Protein AF-A0A520HGR9-F1 (afdb_monomer_lite)

Foldseek 3Di:
DDDDDDDDDDDDDDDPDPDDQWDEFPAEDAADAQGEAEIAHEYHADDPHYAYAYLEEYEYQEEYEHADDHPHANYEYEHAHAEEYEYYYDYEAEHAEYEFNYQNEYEFPAAHEYAAEYEFNFAEYEQADPRHEHEYEQHYAYDDQFQGGFYQHKYWYAAAAKHWHSEDHRGGRWIKMWHWPDQRRTKMKYKDQAAPPDFDWDPDDPDPDDDPDDQGRIDMDIGRPDDTDGDMGGDDDPVSDPPDPDPVPDDDIDGPPD

Sequence (258 aa):
MKQILLTILALGTFAVVNAQDGLHNRGELYVEPGAALYVGGQFTNTTAGVDFRNHGTFTLTGNFTNDQVMSWYAGKIIFDGNNGQSINGTATFNTKDFDASNPIGVTLNTPLRVDGVCSFSEGLLNAATITTPIIFTSNASHTGASNASHVNGYVVKEGNGNFIFPIGDITHYEPASVNFTTNLSGTRAKYFPTDAGSAPYAITGYSPVELLFYNKLEQWDISPLSAATGTVTMYWNSTNNVGIGATSDLRVAHKIGG

Radius of gyration: 24.83 Å; chains: 1; bounding box: 107×28×57 Å

Structure (mmCIF, N/CA/C/O backbone):
data_AF-A0A520HGR9-F1
#
_entry.id   AF-A0A520HGR9-F1
#
loop_
_atom_site.group_PDB
_atom_site.id
_atom_site.type_symbol
_atom_site.label_atom_id
_atom_site.label_alt_id
_atom_site.label_comp_id
_atom_site.label_asym_id
_atom_site.label_entity_id
_atom_site.label_seq_id
_atom_site.pdbx_PDB_ins_code
_atom_site.Cartn_x
_atom_site.Cartn_y
_atom_site.Cartn_z
_atom_site.occupancy
_atom_site.B_iso_or_equiv
_atom_site.auth_seq_id
_atom_site.auth_comp_id
_atom_site.auth_asym_id
_atom_site.auth_atom_id
_atom_site.pdbx_PDB_model_num
ATOM 1 N N . MET A 1 1 ? 83.220 -13.137 -19.676 1.00 41.66 1 MET A N 1
ATOM 2 C CA . MET A 1 1 ? 82.111 -12.393 -20.312 1.00 41.66 1 MET A CA 1
ATOM 3 C C . MET A 1 1 ? 80.867 -12.610 -19.463 1.00 41.66 1 MET A C 1
ATOM 5 O O . MET A 1 1 ? 80.523 -13.757 -19.222 1.00 41.66 1 MET A O 1
ATOM 9 N N . LYS A 1 2 ? 80.296 -11.538 -18.899 1.00 37.12 2 LYS A N 1
ATOM 10 C CA . LYS A 1 2 ? 79.133 -11.583 -17.997 1.00 37.12 2 LYS A CA 1
ATOM 11 C C . LYS A 1 2 ? 77.855 -11.611 -18.844 1.00 37.12 2 LYS A C 1
ATOM 13 O O . LYS A 1 2 ? 77.688 -10.725 -19.675 1.00 37.12 2 LYS A O 1
ATOM 18 N N . GLN A 1 3 ? 76.988 -12.604 -18.652 1.00 39.75 3 GLN A N 1
ATOM 19 C CA . GLN A 1 3 ? 75.646 -12.618 -19.241 1.00 39.75 3 GLN A CA 1
ATOM 20 C C . GLN A 1 3 ? 74.662 -11.992 -18.246 1.00 39.75 3 GLN A C 1
ATOM 22 O O . GLN A 1 3 ? 74.631 -12.372 -17.078 1.00 39.75 3 GLN A O 1
ATOM 27 N N . ILE A 1 4 ? 73.917 -10.988 -18.706 1.00 44.62 4 ILE A N 1
ATOM 28 C CA . ILE A 1 4 ? 72.894 -10.275 -17.938 1.00 44.62 4 ILE A CA 1
ATOM 29 C C . ILE A 1 4 ? 71.555 -10.953 -18.224 1.00 44.62 4 ILE A C 1
ATOM 31 O O . ILE A 1 4 ? 71.137 -11.035 -19.377 1.00 44.62 4 ILE A O 1
ATOM 35 N N . LEU A 1 5 ? 70.902 -11.445 -17.173 1.00 39.78 5 LEU A N 1
ATOM 36 C CA . LEU A 1 5 ? 69.554 -11.998 -17.233 1.00 39.78 5 LEU A CA 1
ATOM 37 C C . LEU A 1 5 ? 68.553 -10.836 -17.145 1.00 39.78 5 LEU A C 1
ATOM 39 O O . LEU A 1 5 ? 68.529 -10.117 -16.146 1.00 39.78 5 LEU A O 1
ATOM 43 N N . LEU A 1 6 ? 67.764 -10.626 -18.199 1.00 42.81 6 LEU A N 1
ATOM 44 C CA . LEU A 1 6 ? 66.720 -9.604 -18.236 1.00 42.81 6 LEU A CA 1
ATOM 45 C C . LEU A 1 6 ? 65.394 -10.230 -17.788 1.00 42.81 6 LEU A C 1
ATOM 47 O O . LEU A 1 6 ? 64.741 -10.933 -18.556 1.00 42.81 6 LEU A O 1
ATOM 51 N N . THR A 1 7 ? 65.000 -9.987 -16.542 1.00 48.16 7 THR A N 1
ATOM 52 C CA . THR A 1 7 ? 63.694 -10.411 -16.026 1.00 48.16 7 THR A CA 1
ATOM 53 C C . THR A 1 7 ? 62.669 -9.320 -16.326 1.00 48.16 7 THR A C 1
ATOM 55 O O . THR A 1 7 ? 62.698 -8.253 -15.717 1.00 48.16 7 THR A O 1
ATOM 58 N N . ILE A 1 8 ? 61.772 -9.566 -17.282 1.00 53.53 8 ILE A N 1
ATOM 59 C CA . ILE A 1 8 ? 60.648 -8.669 -17.580 1.00 53.53 8 ILE A CA 1
ATOM 60 C C . ILE A 1 8 ? 59.522 -8.978 -16.590 1.00 53.53 8 ILE A C 1
ATOM 62 O O . ILE A 1 8 ? 58.946 -10.064 -16.612 1.00 53.53 8 ILE A O 1
ATOM 66 N N . LEU A 1 9 ? 59.219 -8.021 -15.713 1.00 47.72 9 LEU A N 1
ATOM 67 C CA . LEU A 1 9 ? 58.081 -8.078 -14.800 1.00 47.72 9 LEU A CA 1
ATOM 68 C C . LEU A 1 9 ? 56.843 -7.529 -15.525 1.00 47.72 9 LEU A C 1
ATOM 70 O O . LEU A 1 9 ? 56.749 -6.328 -15.773 1.00 47.72 9 LEU A O 1
ATOM 74 N N . ALA A 1 10 ? 55.903 -8.400 -15.891 1.00 51.62 10 ALA A N 1
ATOM 75 C CA . ALA A 1 10 ? 54.615 -7.984 -16.439 1.00 51.62 10 ALA A CA 1
ATOM 76 C C . ALA A 1 10 ? 53.698 -7.515 -15.297 1.00 51.62 10 ALA A C 1
ATOM 78 O O . ALA A 1 10 ? 53.207 -8.321 -14.508 1.00 51.62 10 ALA A O 1
ATOM 79 N N . LEU A 1 11 ? 53.486 -6.201 -15.196 1.00 54.62 11 LEU A N 1
ATOM 80 C CA . LEU A 1 11 ? 52.513 -5.595 -14.288 1.00 54.62 11 LEU A CA 1
ATOM 81 C C . LEU A 1 11 ? 51.109 -5.750 -14.903 1.00 54.62 11 LEU A C 1
ATOM 83 O O . LEU A 1 11 ? 50.758 -5.039 -15.842 1.00 54.62 11 LEU A O 1
ATOM 87 N N . GLY A 1 12 ? 50.318 -6.706 -14.414 1.00 56.66 12 GLY A N 1
ATOM 88 C CA . GLY A 1 12 ? 48.916 -6.858 -14.806 1.00 56.66 12 GLY A CA 1
ATOM 89 C C . GLY A 1 12 ? 48.037 -5.846 -14.074 1.00 56.66 12 GLY A C 1
ATOM 90 O O . GLY A 1 12 ? 47.882 -5.929 -12.857 1.00 56.66 12 GLY A O 1
ATOM 91 N N . THR A 1 13 ? 47.453 -4.889 -14.792 1.00 60.84 13 THR A N 1
ATOM 92 C CA . THR A 1 13 ? 46.398 -4.024 -14.256 1.00 60.84 13 THR A CA 1
ATOM 93 C C . THR A 1 13 ? 45.068 -4.775 -14.287 1.00 60.84 13 THR A C 1
ATOM 95 O O . THR A 1 13 ? 44.500 -5.030 -15.346 1.00 60.84 13 THR A O 1
ATOM 98 N N . PHE A 1 14 ? 44.545 -5.137 -13.116 1.00 56.28 14 PHE A N 1
ATOM 99 C CA . PHE A 1 14 ? 43.168 -5.609 -12.987 1.00 56.28 14 PHE A CA 1
ATOM 100 C C . PHE A 1 14 ? 42.239 -4.392 -12.982 1.00 56.28 14 PHE A C 1
ATOM 102 O O . PHE A 1 14 ? 42.100 -3.711 -11.968 1.00 56.28 14 PHE A O 1
ATOM 109 N N . ALA A 1 15 ? 41.618 -4.087 -14.122 1.00 57.44 15 ALA A N 1
ATOM 110 C CA . ALA A 1 15 ? 40.479 -3.180 -14.148 1.00 57.44 15 ALA A CA 1
ATOM 111 C C . ALA A 1 15 ? 39.239 -3.963 -13.698 1.00 57.44 15 ALA A C 1
ATOM 113 O O . ALA A 1 15 ? 38.731 -4.810 -14.431 1.00 57.44 15 ALA A O 1
ATOM 114 N N . VAL A 1 16 ? 38.760 -3.697 -12.483 1.00 53.53 16 VAL A N 1
ATOM 115 C CA . VAL A 1 16 ? 37.426 -4.134 -12.064 1.00 53.53 16 VAL A CA 1
ATOM 116 C C . VAL A 1 16 ? 36.427 -3.257 -12.815 1.00 53.53 16 VAL A C 1
ATOM 118 O O . VAL A 1 16 ? 36.208 -2.101 -12.460 1.00 53.53 16 VAL A O 1
ATOM 121 N N . VAL A 1 17 ? 35.867 -3.777 -13.905 1.00 50.75 17 VAL A N 1
ATOM 122 C CA . VAL A 1 17 ? 34.707 -3.156 -14.547 1.00 50.75 17 VAL A CA 1
ATOM 123 C C . VAL A 1 17 ? 33.515 -3.485 -13.659 1.00 50.75 17 VAL A C 1
ATOM 125 O O . VAL A 1 17 ? 33.124 -4.646 -13.563 1.00 50.75 17 VAL A O 1
ATOM 128 N N . ASN A 1 18 ? 32.957 -2.483 -12.979 1.00 53.44 18 ASN A N 1
ATOM 129 C CA . ASN A 1 18 ? 31.665 -2.656 -12.324 1.00 53.44 18 ASN A CA 1
ATOM 130 C C . ASN A 1 18 ? 30.642 -2.981 -13.422 1.00 53.44 18 ASN A C 1
ATOM 132 O O . ASN A 1 18 ? 30.387 -2.156 -14.301 1.00 53.44 18 ASN A O 1
ATOM 136 N N . ALA A 1 19 ? 30.113 -4.205 -13.406 1.00 52.62 19 ALA A N 1
ATOM 137 C CA . ALA A 1 19 ? 28.934 -4.562 -14.183 1.00 52.62 19 ALA A CA 1
ATOM 138 C C . ALA A 1 19 ? 27.782 -3.606 -13.818 1.00 52.62 19 ALA A C 1
ATOM 140 O O . ALA A 1 19 ? 27.774 -3.041 -12.726 1.00 52.62 19 ALA A O 1
ATOM 141 N N . GLN A 1 20 ? 26.849 -3.385 -14.749 1.00 60.69 20 GLN A N 1
ATOM 142 C CA . GLN A 1 20 ? 25.772 -2.400 -14.610 1.00 60.69 20 GLN A CA 1
ATOM 143 C C . GLN A 1 20 ? 25.076 -2.484 -13.233 1.00 60.69 20 GLN A C 1
ATOM 145 O O . GLN A 1 20 ? 24.586 -3.540 -12.845 1.00 60.69 20 GLN A O 1
ATOM 150 N N . ASP A 1 21 ? 25.004 -1.360 -12.516 1.00 74.31 21 ASP A N 1
ATOM 151 C CA . ASP A 1 21 ? 24.335 -1.232 -11.203 1.00 74.31 21 ASP A CA 1
ATOM 152 C C . ASP A 1 21 ? 22.797 -1.398 -11.304 1.00 74.31 21 ASP A C 1
ATOM 154 O O . ASP A 1 21 ? 22.064 -1.502 -10.320 1.00 74.31 21 ASP A O 1
ATOM 158 N N . GLY A 1 22 ? 22.279 -1.437 -12.532 1.00 89.50 22 GLY A N 1
ATOM 159 C CA . GLY A 1 22 ? 20.859 -1.534 -12.809 1.00 89.50 22 GLY A CA 1
ATOM 160 C C . GLY A 1 22 ? 20.507 -1.232 -14.261 1.00 89.50 22 GLY A C 1
ATOM 161 O O . GLY A 1 22 ? 21.379 -0.981 -15.096 1.00 89.50 22 GLY A O 1
ATOM 162 N N . LEU A 1 23 ? 19.209 -1.220 -14.555 1.00 95.12 23 LEU A N 1
ATOM 163 C CA . LEU A 1 23 ? 18.655 -0.793 -15.833 1.00 95.12 23 LEU A CA 1
ATOM 164 C C . LEU A 1 23 ? 18.275 0.692 -15.762 1.00 95.12 23 LEU A C 1
ATOM 166 O O . LEU A 1 23 ? 17.423 1.099 -14.976 1.00 95.12 23 LEU A O 1
ATOM 170 N N . HIS A 1 24 ? 18.902 1.505 -16.608 1.00 94.69 24 HIS A N 1
ATOM 171 C CA . HIS A 1 24 ? 18.576 2.922 -16.755 1.00 94.69 24 HIS A CA 1
ATOM 172 C C . HIS A 1 24 ? 17.785 3.127 -18.041 1.00 94.69 24 HIS A C 1
ATOM 174 O O . HIS A 1 24 ? 18.355 3.071 -19.133 1.00 94.69 24 HIS A O 1
ATOM 180 N N . ASN A 1 25 ? 16.484 3.383 -17.920 1.00 94.38 25 ASN A N 1
ATOM 181 C CA . ASN A 1 25 ? 15.673 3.726 -19.074 1.00 94.38 25 ASN A CA 1
ATOM 182 C C . ASN A 1 25 ? 15.943 5.180 -19.494 1.00 94.38 25 ASN A C 1
ATOM 184 O O . ASN A 1 25 ? 15.839 6.111 -18.695 1.00 94.38 25 ASN A O 1
ATOM 188 N N . ARG A 1 26 ? 16.314 5.366 -20.764 1.00 92.38 26 ARG A N 1
ATOM 189 C CA . ARG A 1 26 ? 16.566 6.676 -21.392 1.00 92.38 26 ARG A CA 1
ATOM 190 C C . ARG A 1 26 ? 15.680 6.925 -22.618 1.00 92.38 26 ARG A C 1
ATOM 192 O O . ARG A 1 26 ? 15.933 7.864 -23.366 1.00 92.38 26 ARG A O 1
ATOM 199 N N . GLY A 1 27 ? 14.675 6.080 -22.831 1.00 92.50 27 GLY A N 1
ATOM 200 C CA . GLY A 1 27 ? 13.719 6.187 -23.928 1.00 92.50 27 GLY A CA 1
ATOM 201 C C . GLY A 1 27 ? 12.366 5.614 -23.520 1.00 92.50 27 GLY A C 1
ATOM 202 O O . GLY A 1 27 ? 11.911 5.823 -22.395 1.00 92.50 27 GLY A O 1
ATOM 203 N N . GLU A 1 28 ? 11.732 4.877 -24.426 1.00 93.62 28 GLU A N 1
ATOM 204 C CA . GLU A 1 28 ? 10.534 4.100 -24.115 1.00 93.62 28 GLU A CA 1
ATOM 205 C C . GLU A 1 28 ? 10.923 2.650 -23.814 1.00 93.62 28 GLU A C 1
ATOM 207 O O . GLU A 1 28 ? 11.521 1.969 -24.650 1.00 93.62 28 GLU A O 1
ATOM 212 N N . LEU A 1 29 ? 10.564 2.171 -22.624 1.00 96.19 29 LEU A N 1
ATOM 213 C CA . LEU A 1 29 ? 10.655 0.764 -22.259 1.00 96.19 29 LEU A CA 1
ATOM 214 C C . LEU A 1 29 ? 9.243 0.200 -22.139 1.00 96.19 29 LEU A C 1
ATOM 216 O O . LEU A 1 29 ? 8.473 0.631 -21.281 1.00 96.19 29 LEU A O 1
ATOM 220 N N . TYR A 1 30 ? 8.924 -0.784 -22.977 1.00 97.69 30 TYR A N 1
ATOM 221 C CA . TYR A 1 30 ? 7.635 -1.463 -22.964 1.00 97.69 30 TYR A CA 1
ATOM 222 C C . TYR A 1 30 ? 7.802 -2.958 -22.688 1.00 97.69 30 TYR A C 1
ATOM 224 O O . TYR A 1 30 ? 8.509 -3.658 -23.411 1.00 97.69 30 TYR A O 1
ATOM 232 N N . VAL A 1 31 ? 7.147 -3.440 -21.632 1.00 97.88 31 VAL A N 1
ATOM 233 C CA . VAL A 1 31 ? 7.036 -4.865 -21.305 1.00 97.88 31 VAL A CA 1
ATOM 234 C C . VAL A 1 31 ? 5.673 -5.359 -21.785 1.00 97.88 31 VAL A C 1
ATOM 236 O O . VAL A 1 31 ? 4.644 -5.010 -21.203 1.00 97.88 31 VAL A O 1
ATOM 239 N N . GLU A 1 32 ? 5.676 -6.149 -22.859 1.00 97.56 32 GLU A N 1
ATOM 240 C CA . GLU A 1 32 ? 4.469 -6.678 -23.509 1.00 97.56 32 GLU A CA 1
ATOM 241 C C . GLU A 1 32 ? 3.652 -7.615 -22.596 1.00 97.56 32 GLU A C 1
ATOM 243 O O . GLU A 1 32 ? 4.218 -8.278 -21.718 1.00 97.56 32 GLU A O 1
ATOM 248 N N . PRO A 1 33 ? 2.331 -7.752 -22.822 1.00 97.69 33 PRO A N 1
ATOM 249 C CA . PRO A 1 33 ? 1.510 -8.746 -22.145 1.00 97.69 33 PRO A CA 1
ATOM 250 C C . PRO A 1 33 ? 2.099 -10.155 -22.278 1.00 97.69 33 PRO A C 1
ATOM 252 O O . PRO A 1 33 ? 2.402 -10.621 -23.375 1.00 97.69 33 PRO A O 1
ATOM 255 N N . GLY A 1 34 ? 2.253 -10.846 -21.149 1.00 95.00 34 GLY A N 1
ATOM 256 C CA . GLY A 1 34 ? 2.831 -12.193 -21.092 1.00 95.00 34 GLY A CA 1
ATOM 257 C C . GLY A 1 34 ? 4.362 -12.251 -21.173 1.00 95.00 34 GLY A C 1
ATOM 258 O O . GLY A 1 34 ? 4.926 -13.320 -20.946 1.00 95.00 34 GLY A O 1
ATOM 259 N N . ALA A 1 35 ? 5.046 -11.134 -21.442 1.00 98.12 35 ALA A N 1
ATOM 260 C CA . ALA A 1 35 ? 6.499 -11.061 -21.342 1.00 98.12 35 ALA A CA 1
ATOM 261 C C . ALA A 1 35 ? 6.949 -10.903 -19.881 1.00 98.12 35 ALA A C 1
ATOM 263 O O . ALA A 1 35 ? 6.225 -10.365 -19.039 1.00 98.12 35 ALA A O 1
ATOM 264 N N . ALA A 1 36 ? 8.175 -11.341 -19.596 1.00 98.06 36 ALA A N 1
ATOM 265 C CA . ALA A 1 36 ? 8.836 -11.127 -18.316 1.00 98.06 36 ALA A CA 1
ATOM 266 C C . ALA A 1 36 ? 10.140 -10.350 -18.525 1.00 98.06 36 ALA A C 1
ATOM 268 O O . ALA A 1 36 ? 10.962 -10.725 -19.363 1.00 98.06 36 ALA A O 1
ATOM 269 N N . LEU A 1 37 ? 10.335 -9.285 -17.750 1.00 98.12 37 LEU A N 1
ATOM 270 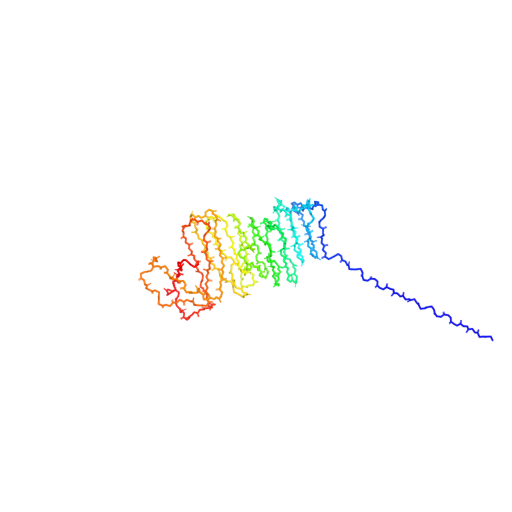C CA . LEU A 1 37 ? 11.581 -8.531 -17.671 1.00 98.12 37 LEU A CA 1
ATOM 271 C C . LEU A 1 37 ? 12.130 -8.640 -16.248 1.00 98.12 37 LEU A C 1
ATOM 273 O O . LEU A 1 37 ? 11.471 -8.237 -15.294 1.00 98.12 37 LEU A O 1
ATOM 277 N N . TYR A 1 38 ? 13.346 -9.164 -16.119 1.00 97.94 38 TYR A N 1
ATOM 278 C CA . TYR A 1 38 ? 14.058 -9.269 -14.849 1.00 97.94 38 TYR A CA 1
ATOM 279 C C . TYR A 1 38 ? 15.257 -8.318 -14.830 1.00 97.94 38 TYR A C 1
ATOM 281 O O . TYR A 1 38 ? 16.083 -8.333 -15.746 1.00 97.94 38 TYR A O 1
ATOM 289 N N . VAL A 1 39 ? 15.376 -7.520 -13.771 1.00 97.38 39 VAL A N 1
ATOM 290 C CA . VAL A 1 39 ? 16.494 -6.603 -13.533 1.00 97.38 39 VAL A CA 1
ATOM 291 C C . VAL A 1 39 ? 17.166 -6.961 -12.210 1.00 97.38 39 VAL A C 1
ATOM 293 O O . VAL A 1 39 ? 16.675 -6.649 -11.129 1.00 97.38 39 VAL A O 1
ATOM 296 N N . GLY A 1 40 ? 18.339 -7.589 -12.296 1.00 95.94 40 GLY A N 1
ATOM 297 C CA . GLY A 1 40 ? 19.182 -7.901 -11.138 1.00 95.94 40 GLY A CA 1
ATOM 298 C C . GLY A 1 40 ? 19.918 -6.676 -10.585 1.00 95.94 40 GLY A C 1
ATOM 299 O O . GLY A 1 40 ? 21.143 -6.680 -10.545 1.00 95.94 40 GLY A O 1
ATOM 300 N N . GLY A 1 41 ? 19.195 -5.613 -10.235 1.00 96.06 41 GLY A N 1
ATOM 301 C CA . GLY A 1 41 ? 19.752 -4.349 -9.758 1.00 96.06 41 GLY A CA 1
ATOM 302 C C . GLY A 1 41 ? 18.702 -3.243 -9.705 1.00 96.06 41 GLY A C 1
ATOM 303 O O . GLY A 1 41 ? 17.499 -3.511 -9.667 1.00 96.06 41 GLY A O 1
ATOM 304 N N . GLN A 1 42 ? 19.157 -1.991 -9.689 1.00 96.50 42 GLN A N 1
ATOM 305 C CA . GLN A 1 42 ? 18.271 -0.824 -9.644 1.00 96.50 42 GLN A CA 1
ATOM 306 C C . GLN A 1 42 ? 17.541 -0.612 -10.982 1.00 96.50 42 GLN A C 1
ATOM 308 O O . GLN A 1 42 ? 18.039 -0.989 -12.042 1.00 96.50 42 GLN A O 1
ATOM 313 N N . PHE A 1 43 ? 16.375 0.026 -10.958 1.00 97.56 43 PHE A N 1
ATOM 314 C CA . PHE A 1 43 ? 15.687 0.521 -12.148 1.00 97.56 43 PHE A CA 1
ATOM 315 C C . PHE A 1 43 ? 15.477 2.029 -12.039 1.00 97.56 43 PHE A C 1
ATOM 317 O O . PHE A 1 43 ? 14.925 2.505 -11.047 1.00 97.56 43 PHE A O 1
ATOM 324 N N . THR A 1 44 ? 15.884 2.771 -13.069 1.00 96.38 44 THR A N 1
ATOM 325 C CA . THR A 1 44 ? 15.856 4.240 -13.060 1.00 96.38 44 THR A CA 1
ATOM 326 C C . THR A 1 44 ? 15.155 4.789 -14.299 1.00 96.38 44 THR A C 1
ATOM 328 O O . THR A 1 44 ? 15.564 4.501 -15.425 1.00 96.38 44 THR A O 1
ATOM 331 N N . ASN A 1 45 ? 14.150 5.639 -14.078 1.00 95.31 45 ASN A N 1
ATOM 332 C CA . ASN A 1 45 ? 13.345 6.325 -15.089 1.00 95.31 45 ASN A CA 1
ATOM 333 C C . ASN A 1 45 ? 13.183 7.821 -14.727 1.00 95.31 45 ASN A C 1
ATOM 335 O O . ASN A 1 45 ? 12.113 8.270 -14.319 1.00 95.31 45 ASN A O 1
ATOM 339 N N . THR A 1 46 ? 14.276 8.590 -14.782 1.00 94.56 46 THR A N 1
ATOM 340 C CA . THR A 1 46 ? 14.342 9.959 -14.212 1.00 94.56 46 THR A CA 1
ATOM 341 C C . THR A 1 46 ? 14.510 11.078 -15.242 1.00 94.56 46 THR A C 1
ATOM 343 O O . THR A 1 46 ? 14.317 12.250 -14.932 1.00 94.56 46 THR A O 1
ATOM 346 N N . THR A 1 47 ? 14.871 10.751 -16.486 1.00 93.56 47 THR A N 1
ATOM 347 C CA . THR A 1 47 ? 15.065 11.758 -17.545 1.00 93.56 47 THR A CA 1
ATOM 348 C C . THR A 1 47 ? 13.713 12.252 -18.055 1.00 93.56 47 THR A C 1
ATOM 350 O O . THR A 1 47 ? 12.847 11.442 -18.325 1.00 93.56 47 THR A O 1
ATOM 353 N N . ALA A 1 48 ? 13.499 13.555 -18.236 1.00 91.62 48 ALA A N 1
ATOM 354 C CA . ALA A 1 48 ? 12.211 14.043 -18.738 1.00 91.62 48 ALA A CA 1
ATOM 355 C C . ALA A 1 48 ? 11.837 13.411 -20.096 1.00 91.62 48 ALA A C 1
ATOM 357 O O . ALA A 1 48 ? 12.659 13.379 -21.013 1.00 91.62 48 ALA A O 1
ATOM 358 N N . GLY A 1 49 ? 10.593 12.937 -20.224 1.00 87.94 49 GLY A N 1
ATOM 359 C CA . GLY A 1 49 ? 10.060 12.379 -21.474 1.00 87.94 49 GLY A CA 1
ATOM 360 C C . GLY A 1 49 ? 10.368 10.899 -21.721 1.00 87.94 49 GLY A C 1
ATOM 361 O O . GLY A 1 49 ? 9.994 10.382 -22.770 1.00 87.94 49 GLY A O 1
ATOM 362 N N . VAL A 1 50 ? 11.022 10.209 -20.782 1.00 92.75 50 VAL A N 1
ATOM 363 C CA . VAL A 1 50 ? 11.114 8.741 -20.812 1.00 92.75 50 VAL A CA 1
ATOM 364 C C . VAL A 1 50 ? 9.793 8.120 -20.364 1.00 92.75 50 VAL A C 1
ATOM 366 O O . VAL A 1 50 ? 9.071 8.694 -19.549 1.00 92.75 50 VAL A O 1
ATOM 369 N N . ASP A 1 51 ? 9.492 6.928 -20.860 1.00 92.25 51 ASP A N 1
ATOM 370 C CA . ASP A 1 51 ? 8.260 6.223 -20.516 1.00 92.25 51 ASP A CA 1
ATOM 371 C C . ASP A 1 51 ? 8.565 4.771 -20.156 1.00 92.25 51 ASP A C 1
ATOM 373 O O . ASP A 1 51 ? 9.340 4.095 -20.839 1.00 92.25 51 ASP A O 1
ATOM 377 N N . PHE A 1 52 ? 7.950 4.304 -19.075 1.00 96.25 52 PHE A N 1
ATOM 378 C CA . PHE A 1 52 ? 7.971 2.907 -18.673 1.00 96.25 52 PHE A CA 1
ATOM 379 C C . PHE A 1 52 ? 6.544 2.376 -18.698 1.00 96.25 52 PHE A C 1
ATOM 381 O O . PHE A 1 52 ? 5.712 2.726 -17.858 1.00 96.25 52 PHE A O 1
ATOM 388 N N . ARG A 1 53 ? 6.282 1.505 -19.671 1.00 97.19 53 ARG A N 1
ATOM 389 C CA . ARG A 1 53 ? 4.996 0.846 -19.872 1.00 97.19 53 ARG A CA 1
ATOM 390 C C . ARG A 1 53 ? 5.134 -0.616 -19.472 1.00 97.19 53 ARG A C 1
ATOM 392 O O . ARG A 1 53 ? 5.897 -1.356 -20.090 1.00 97.19 53 ARG A O 1
ATOM 399 N N . ASN A 1 54 ? 4.398 -1.055 -18.458 1.00 98.06 54 ASN A N 1
ATOM 400 C CA . ASN A 1 54 ? 4.436 -2.447 -18.015 1.00 98.06 54 ASN A CA 1
ATOM 401 C C . ASN A 1 54 ? 3.066 -3.104 -18.149 1.00 98.06 54 ASN A C 1
ATOM 403 O O . ASN A 1 54 ? 2.164 -2.800 -17.370 1.00 98.06 54 ASN A O 1
ATOM 407 N N . HIS A 1 55 ? 2.927 -4.020 -19.109 1.00 98.12 55 HIS A N 1
ATOM 408 C CA . HIS A 1 55 ? 1.763 -4.895 -19.277 1.00 98.12 55 HIS A CA 1
ATOM 409 C C . HIS A 1 55 ? 2.083 -6.379 -19.020 1.00 98.12 55 HIS A C 1
ATOM 411 O O . HIS A 1 55 ? 1.168 -7.203 -18.986 1.00 98.12 55 HIS A O 1
ATOM 417 N N . GLY A 1 56 ? 3.359 -6.725 -18.849 1.00 98.50 56 GLY A N 1
ATOM 418 C CA . GLY A 1 56 ? 3.820 -8.067 -18.505 1.00 98.50 56 GLY A CA 1
ATOM 419 C C . GLY A 1 56 ? 4.169 -8.193 -17.024 1.00 98.50 56 GLY A C 1
ATOM 420 O O . GLY A 1 56 ? 3.502 -7.621 -16.162 1.00 98.50 56 GLY A O 1
ATOM 421 N N . THR A 1 57 ? 5.228 -8.941 -16.729 1.00 98.81 57 THR A N 1
ATOM 422 C CA . THR A 1 57 ? 5.797 -9.070 -15.381 1.00 98.81 57 THR A CA 1
ATOM 423 C C . THR A 1 57 ? 7.165 -8.405 -15.340 1.00 98.81 57 THR A C 1
ATOM 425 O O . THR A 1 57 ? 8.060 -8.777 -16.097 1.00 98.81 57 THR A O 1
ATOM 428 N N . PHE A 1 58 ? 7.347 -7.449 -14.435 1.00 98.75 58 PHE A N 1
ATOM 429 C CA . PHE A 1 58 ? 8.626 -6.795 -14.188 1.00 98.75 58 PHE A CA 1
ATOM 430 C C . PHE A 1 58 ? 9.139 -7.150 -12.791 1.00 98.75 58 PHE A C 1
ATOM 432 O O . PHE A 1 58 ? 8.511 -6.805 -11.794 1.00 98.75 58 PHE A O 1
ATOM 439 N N . THR A 1 59 ? 10.281 -7.824 -12.714 1.00 98.81 59 THR A N 1
ATOM 440 C CA . THR A 1 59 ? 10.911 -8.224 -11.450 1.00 98.81 59 THR A CA 1
ATOM 441 C C . THR A 1 59 ? 12.225 -7.484 -11.273 1.00 98.81 59 THR A C 1
ATOM 443 O O . THR A 1 59 ? 13.023 -7.414 -12.210 1.00 98.81 59 THR A O 1
ATOM 446 N N . LEU A 1 60 ? 12.479 -6.965 -10.072 1.00 98.50 60 LEU A N 1
ATOM 447 C CA . LEU A 1 60 ? 13.752 -6.331 -9.742 1.00 98.50 60 LEU A CA 1
ATOM 448 C C . LEU A 1 60 ? 14.249 -6.665 -8.336 1.00 98.50 60 LEU A C 1
ATOM 450 O O . LEU A 1 60 ? 13.456 -6.844 -7.411 1.00 98.50 60 LEU A O 1
ATOM 454 N N . THR A 1 61 ? 15.573 -6.672 -8.174 1.00 97.88 61 THR A N 1
ATOM 455 C CA . THR A 1 61 ? 16.240 -6.925 -6.883 1.00 97.88 61 THR A CA 1
ATOM 456 C C . THR A 1 61 ? 16.815 -5.666 -6.222 1.00 97.88 61 THR A C 1
ATOM 458 O O . THR A 1 61 ? 17.226 -5.716 -5.063 1.00 97.88 61 THR A O 1
ATOM 461 N N . GLY A 1 62 ? 16.843 -4.532 -6.935 1.00 97.75 62 GLY A N 1
ATOM 462 C CA . GLY A 1 62 ? 17.278 -3.227 -6.429 1.00 97.75 62 GLY A CA 1
ATOM 463 C C . GLY A 1 62 ? 16.146 -2.203 -6.311 1.00 97.75 62 GLY A C 1
ATOM 464 O O . GLY A 1 62 ? 14.967 -2.529 -6.415 1.00 97.75 62 GLY A O 1
ATOM 465 N N . ASN A 1 63 ? 16.501 -0.942 -6.071 1.00 98.31 63 ASN A N 1
ATOM 466 C CA . ASN A 1 63 ? 15.525 0.142 -5.931 1.00 98.31 63 ASN A CA 1
ATOM 467 C C . ASN A 1 63 ? 14.836 0.471 -7.259 1.00 98.31 63 ASN A C 1
ATOM 469 O O . ASN A 1 63 ? 15.457 0.381 -8.317 1.00 98.31 63 ASN A O 1
ATOM 473 N N . PHE A 1 64 ? 13.587 0.929 -7.191 1.00 98.38 64 PHE A N 1
ATOM 474 C CA . PHE A 1 64 ? 12.882 1.513 -8.328 1.00 98.38 64 PHE A CA 1
ATOM 475 C C . PHE A 1 64 ? 12.805 3.025 -8.146 1.00 98.38 64 PHE A C 1
ATOM 477 O O . PHE A 1 64 ? 12.238 3.492 -7.161 1.00 98.38 64 PHE A O 1
ATOM 484 N N . THR A 1 65 ? 13.328 3.795 -9.095 1.00 97.88 65 THR A N 1
ATOM 485 C CA . THR A 1 65 ? 13.264 5.261 -9.083 1.00 97.88 65 THR A CA 1
ATOM 486 C C . THR A 1 65 ? 12.619 5.758 -10.365 1.00 97.88 65 THR A C 1
ATOM 488 O O . THR A 1 65 ? 13.159 5.545 -11.451 1.00 97.88 65 THR A O 1
ATOM 491 N N . ASN A 1 66 ? 11.482 6.442 -10.257 1.00 96.62 66 ASN A N 1
ATOM 492 C CA . ASN A 1 66 ? 10.759 6.954 -11.415 1.00 96.62 66 ASN A CA 1
ATOM 493 C C . ASN A 1 66 ? 10.178 8.347 -11.166 1.00 96.62 66 ASN A C 1
ATOM 495 O O . ASN A 1 66 ? 9.264 8.523 -10.364 1.00 96.62 66 ASN A O 1
ATOM 499 N N . ASP A 1 67 ? 10.676 9.318 -11.928 1.00 96.44 67 ASP A N 1
ATOM 500 C CA . ASP A 1 67 ? 10.238 10.717 -11.855 1.00 96.44 67 ASP A CA 1
ATOM 501 C C . ASP A 1 67 ? 9.199 11.063 -12.932 1.00 96.44 67 ASP A C 1
ATOM 503 O O . ASP A 1 67 ? 8.892 12.233 -13.151 1.00 96.44 67 ASP A O 1
ATOM 507 N N . GLN A 1 68 ? 8.690 10.057 -13.651 1.00 94.75 68 GLN A N 1
ATOM 508 C CA . GLN A 1 68 ? 7.720 10.224 -14.735 1.00 94.75 68 GLN A CA 1
ATOM 509 C C . GLN A 1 68 ? 6.351 9.644 -14.363 1.00 94.75 68 GLN A C 1
ATOM 511 O O . GLN A 1 68 ? 6.227 8.802 -13.479 1.00 94.75 68 GLN A O 1
ATOM 516 N N . VAL A 1 69 ? 5.290 10.057 -15.051 1.00 93.25 69 VAL A N 1
ATOM 517 C CA . VAL A 1 69 ? 3.949 9.507 -14.804 1.00 93.25 69 VAL A CA 1
ATOM 518 C C . VAL A 1 69 ? 3.844 8.093 -15.380 1.00 93.25 69 VAL A C 1
ATOM 520 O O . VAL A 1 69 ? 3.934 7.907 -16.590 1.00 93.25 69 VAL A O 1
ATOM 523 N N . MET A 1 70 ? 3.562 7.101 -14.533 1.00 94.19 70 MET A N 1
ATOM 524 C CA . MET A 1 70 ? 3.238 5.742 -14.981 1.00 94.19 70 MET A CA 1
ATOM 525 C C . MET A 1 70 ? 1.784 5.693 -15.466 1.00 94.19 70 MET A C 1
ATOM 527 O O . MET A 1 70 ? 0.866 5.513 -14.665 1.00 94.19 70 MET A O 1
ATOM 531 N N . SER A 1 71 ? 1.569 5.884 -16.772 1.00 91.88 71 SER A N 1
ATOM 532 C CA . SER A 1 71 ? 0.224 5.893 -17.385 1.00 91.88 71 SER A CA 1
ATOM 533 C C . SER A 1 71 ? -0.214 4.530 -17.937 1.00 91.88 71 SER A C 1
ATOM 535 O O . SER A 1 71 ? -1.402 4.310 -18.149 1.00 91.88 71 SER A O 1
ATOM 537 N N . TRP A 1 72 ? 0.731 3.609 -18.152 1.00 94.38 72 TRP A N 1
ATOM 538 C CA . TRP A 1 72 ? 0.498 2.299 -18.769 1.00 94.38 72 TRP A CA 1
ATOM 539 C C . TRP A 1 72 ? 1.048 1.190 -17.875 1.00 94.38 72 TRP A C 1
ATOM 541 O O . TRP A 1 72 ? 2.230 0.853 -17.926 1.00 94.38 72 TRP A O 1
ATOM 551 N N . TYR A 1 73 ? 0.191 0.648 -17.015 1.00 96.56 73 TYR A N 1
ATOM 552 C CA . TYR A 1 73 ? 0.622 -0.195 -15.899 1.00 96.56 73 TYR A CA 1
ATOM 553 C C . TYR A 1 73 ? -0.237 -1.452 -15.711 1.00 96.56 73 TYR A C 1
ATOM 555 O O . TYR A 1 73 ? -0.395 -1.939 -14.599 1.00 96.56 73 TYR A O 1
ATOM 563 N N . ALA A 1 74 ? -0.778 -2.012 -16.797 1.00 97.88 74 ALA A N 1
ATOM 564 C CA . ALA A 1 74 ? -1.643 -3.197 -16.770 1.00 97.88 74 ALA A CA 1
ATOM 565 C C . ALA A 1 74 ? -0.960 -4.517 -16.330 1.00 97.88 74 ALA A C 1
ATOM 567 O O . ALA A 1 74 ? -1.617 -5.559 -16.328 1.00 97.88 74 ALA A O 1
ATOM 568 N N . GLY A 1 75 ? 0.335 -4.487 -16.011 1.00 98.44 75 GLY A N 1
ATOM 569 C CA . GLY A 1 75 ? 1.154 -5.632 -15.624 1.00 98.44 75 GLY A CA 1
ATOM 570 C C . GLY A 1 75 ? 1.453 -5.725 -14.126 1.00 98.44 75 GLY A C 1
ATOM 571 O O . GLY A 1 75 ? 0.982 -4.921 -13.318 1.00 98.44 75 GLY A O 1
ATOM 572 N N . LYS A 1 76 ? 2.281 -6.714 -13.777 1.00 98.81 76 LYS A N 1
ATOM 573 C CA . LYS A 1 76 ? 2.740 -7.006 -12.414 1.00 98.81 76 LYS A CA 1
ATOM 574 C C . LYS A 1 76 ? 4.142 -6.449 -12.171 1.00 98.81 76 LYS A C 1
ATOM 576 O O . LYS A 1 76 ? 4.997 -6.561 -13.054 1.00 98.81 76 LYS A O 1
ATOM 581 N N . ILE A 1 77 ? 4.401 -5.908 -10.981 1.00 98.88 77 ILE A N 1
ATOM 582 C CA . ILE A 1 77 ? 5.758 -5.584 -10.511 1.00 98.88 77 ILE A CA 1
ATOM 583 C C . ILE A 1 77 ? 6.093 -6.383 -9.245 1.00 98.88 77 ILE A C 1
ATOM 585 O O . ILE A 1 77 ? 5.292 -6.426 -8.314 1.00 98.88 77 ILE A O 1
ATOM 589 N N . ILE A 1 78 ? 7.275 -7.007 -9.219 1.00 98.88 78 ILE A N 1
ATOM 590 C CA . ILE A 1 78 ? 7.759 -7.874 -8.134 1.00 98.88 78 ILE A CA 1
ATOM 591 C C . ILE A 1 78 ? 9.075 -7.329 -7.584 1.00 98.88 78 ILE A C 1
ATOM 593 O O . ILE A 1 78 ? 10.062 -7.240 -8.318 1.00 98.88 78 ILE A O 1
ATOM 597 N N . PHE A 1 79 ? 9.096 -7.007 -6.294 1.00 98.81 79 PHE A N 1
ATOM 598 C CA . PHE A 1 79 ? 10.311 -6.650 -5.563 1.00 98.81 79 PHE A CA 1
ATOM 599 C C . PHE A 1 79 ? 10.866 -7.910 -4.890 1.00 98.81 79 PHE A C 1
ATOM 601 O O . PHE A 1 79 ? 10.301 -8.360 -3.898 1.00 98.81 79 PHE A O 1
ATOM 608 N N . ASP A 1 80 ? 11.932 -8.474 -5.466 1.00 98.25 80 ASP A N 1
ATOM 609 C CA . ASP A 1 80 ? 12.487 -9.810 -5.163 1.00 98.25 80 ASP A CA 1
ATOM 610 C C . ASP A 1 80 ? 13.972 -9.731 -4.744 1.00 98.25 80 ASP A C 1
ATOM 612 O O . ASP A 1 80 ? 14.848 -10.462 -5.208 1.00 98.25 80 ASP A O 1
ATOM 616 N N . GLY A 1 81 ? 14.313 -8.711 -3.957 1.00 97.25 81 GLY A N 1
ATOM 617 C CA . GLY A 1 81 ? 15.665 -8.484 -3.452 1.00 97.25 81 GLY A CA 1
ATOM 618 C C . GLY A 1 81 ? 15.953 -9.206 -2.133 1.00 97.25 81 GLY A C 1
ATOM 619 O O . GLY A 1 81 ? 15.059 -9.487 -1.349 1.00 97.25 81 GLY A O 1
ATOM 620 N N . ASN A 1 82 ? 17.243 -9.418 -1.847 1.00 96.06 82 ASN A N 1
ATOM 621 C CA . ASN A 1 82 ? 17.731 -9.915 -0.545 1.00 96.06 82 ASN A CA 1
ATOM 622 C C . ASN A 1 82 ? 18.279 -8.800 0.369 1.00 96.06 82 ASN A C 1
ATOM 624 O O . ASN A 1 82 ? 18.695 -9.055 1.495 1.00 96.06 82 ASN A O 1
ATOM 628 N N . ASN A 1 83 ? 18.315 -7.565 -0.132 1.00 97.12 83 ASN A N 1
ATOM 629 C CA . ASN A 1 83 ? 18.605 -6.354 0.632 1.00 97.12 83 ASN A CA 1
ATOM 630 C C . ASN A 1 83 ? 17.344 -5.491 0.654 1.00 97.12 83 ASN A C 1
ATOM 632 O O . ASN A 1 83 ? 16.507 -5.633 -0.234 1.00 97.12 83 ASN A O 1
ATOM 636 N N . GLY A 1 84 ? 17.233 -4.558 1.600 1.00 98.12 84 GLY A N 1
ATOM 637 C CA . GLY A 1 84 ? 16.110 -3.618 1.617 1.00 98.12 84 GLY A CA 1
ATOM 638 C C . GLY A 1 84 ? 15.990 -2.861 0.290 1.00 98.12 84 GLY A C 1
ATOM 639 O O . GLY A 1 84 ? 16.979 -2.317 -0.207 1.00 98.12 84 GLY A O 1
ATOM 640 N N . GLN A 1 85 ? 14.786 -2.840 -0.281 1.00 98.75 85 GLN A N 1
ATOM 641 C CA . GLN A 1 85 ? 14.478 -2.112 -1.513 1.00 98.75 85 GLN A CA 1
ATOM 642 C C . GLN A 1 85 ? 13.621 -0.881 -1.214 1.00 98.75 85 GLN A C 1
ATOM 644 O O . GLN A 1 85 ? 12.993 -0.759 -0.163 1.00 98.75 85 GLN A O 1
ATOM 649 N N . SER A 1 86 ? 13.574 0.050 -2.158 1.00 98.81 86 SER A N 1
ATOM 650 C CA . SER A 1 86 ? 12.740 1.241 -2.058 1.00 98.81 86 SER A CA 1
ATOM 651 C C . SER A 1 86 ? 12.073 1.589 -3.380 1.00 98.81 86 SER A C 1
ATOM 653 O O . SER A 1 86 ? 12.625 1.347 -4.459 1.00 98.81 86 SER A O 1
ATOM 655 N N . ILE A 1 87 ? 10.883 2.176 -3.263 1.00 98.81 87 ILE A N 1
ATOM 656 C CA . ILE A 1 87 ? 10.167 2.844 -4.345 1.00 98.81 87 ILE A CA 1
ATOM 657 C C . ILE A 1 87 ? 10.364 4.345 -4.164 1.00 98.81 87 ILE A C 1
ATOM 659 O O . ILE A 1 87 ? 9.946 4.917 -3.156 1.00 98.81 87 ILE A O 1
ATOM 663 N N . ASN A 1 88 ? 11.010 4.969 -5.141 1.00 98.50 88 ASN A N 1
ATOM 664 C CA . ASN A 1 88 ? 11.411 6.367 -5.134 1.00 98.50 88 ASN A CA 1
ATOM 665 C C . ASN A 1 88 ? 10.882 7.097 -6.367 1.00 98.50 88 ASN A C 1
ATOM 667 O O . ASN A 1 88 ? 10.545 6.493 -7.388 1.00 98.50 88 ASN A O 1
ATOM 671 N N . GLY A 1 89 ? 10.926 8.420 -6.283 1.00 96.69 89 GLY A N 1
ATOM 672 C CA . GLY A 1 89 ? 10.673 9.322 -7.392 1.00 96.69 89 GLY A CA 1
ATOM 673 C C . GLY A 1 89 ? 9.659 10.395 -7.034 1.00 96.69 89 GLY A C 1
ATOM 674 O O . GLY A 1 89 ? 9.203 10.487 -5.895 1.00 96.69 89 GLY A O 1
ATOM 675 N N . THR A 1 90 ? 9.330 11.230 -8.010 1.00 94.56 90 THR A N 1
ATOM 676 C CA . THR A 1 90 ? 8.450 12.394 -7.815 1.00 94.56 90 THR A CA 1
ATOM 677 C C . THR A 1 90 ? 6.977 12.129 -8.129 1.00 94.56 90 THR A C 1
ATOM 679 O O . THR A 1 90 ? 6.120 12.902 -7.702 1.00 94.56 90 THR A O 1
ATOM 682 N N . ALA A 1 91 ? 6.666 11.054 -8.857 1.00 91.88 91 ALA A N 1
ATOM 683 C CA . ALA A 1 91 ? 5.305 10.675 -9.227 1.00 91.88 91 ALA A CA 1
ATOM 684 C C . ALA A 1 91 ? 4.817 9.459 -8.427 1.00 91.88 91 ALA A C 1
ATOM 686 O O . ALA A 1 91 ? 5.617 8.651 -7.949 1.00 91.88 91 ALA A O 1
ATOM 687 N N . THR A 1 92 ? 3.493 9.304 -8.317 1.00 96.69 92 THR A N 1
ATOM 688 C CA . THR A 1 92 ? 2.879 8.079 -7.788 1.00 96.69 92 THR A CA 1
ATOM 689 C C . THR A 1 92 ? 3.314 6.879 -8.620 1.00 96.69 92 THR A C 1
ATOM 691 O O . THR A 1 92 ? 3.230 6.891 -9.851 1.00 96.69 92 THR A O 1
ATOM 694 N N . PHE A 1 93 ? 3.758 5.833 -7.936 1.00 98.38 93 PHE A N 1
ATOM 695 C CA . PHE A 1 93 ? 4.082 4.562 -8.550 1.00 98.38 93 PHE A CA 1
ATOM 696 C C . PHE A 1 93 ? 2.785 3.783 -8.783 1.00 98.38 93 PHE A C 1
ATOM 698 O O . PHE A 1 93 ? 2.140 3.365 -7.823 1.00 98.38 93 PHE A O 1
ATOM 705 N N . ASN A 1 94 ? 2.399 3.590 -10.045 1.00 98.19 94 ASN A N 1
ATOM 706 C CA . ASN A 1 94 ? 1.173 2.878 -10.408 1.00 98.19 94 ASN A CA 1
ATOM 707 C C . ASN A 1 94 ? 1.493 1.478 -10.932 1.00 98.19 94 ASN A C 1
ATOM 709 O O . ASN A 1 94 ? 2.361 1.309 -11.790 1.00 98.19 94 ASN A O 1
ATOM 713 N N . THR A 1 95 ? 0.750 0.477 -10.475 1.00 98.62 95 THR A N 1
ATOM 714 C CA . THR A 1 95 ? 0.815 -0.884 -11.013 1.00 98.62 95 THR A CA 1
ATOM 715 C C . THR A 1 95 ? -0.543 -1.565 -10.932 1.00 98.62 95 THR A C 1
ATOM 717 O O . THR A 1 95 ? -1.352 -1.248 -10.061 1.00 98.62 95 THR A O 1
ATOM 720 N N . LYS A 1 96 ? -0.823 -2.497 -11.846 1.00 98.75 96 LYS A N 1
ATOM 721 C CA . LYS A 1 96 ? -2.004 -3.340 -11.719 1.00 98.75 96 LYS A CA 1
ATOM 722 C C . LYS A 1 96 ? -1.793 -4.309 -10.571 1.00 98.75 96 LYS A C 1
ATOM 724 O O . LYS A 1 96 ? -2.506 -4.217 -9.583 1.00 98.75 96 LYS A O 1
ATOM 729 N N . ASP A 1 97 ? -0.793 -5.175 -10.669 1.00 98.88 97 ASP A N 1
ATOM 730 C CA . ASP A 1 97 ? -0.506 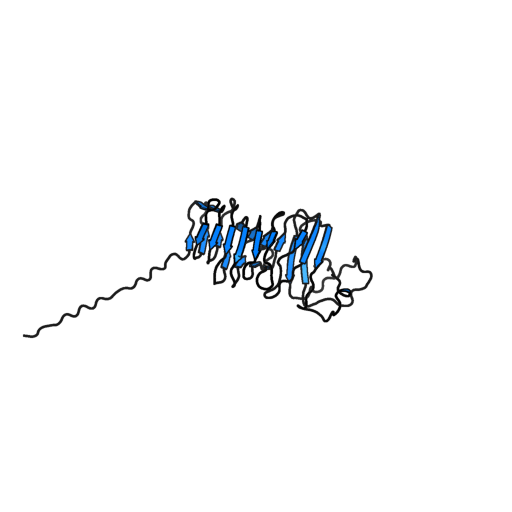-6.160 -9.630 1.00 98.88 97 ASP A CA 1
ATOM 731 C C . ASP A 1 97 ? 0.854 -5.870 -8.986 1.00 98.88 97 ASP A C 1
ATOM 733 O O . ASP A 1 97 ? 1.835 -5.568 -9.664 1.00 98.88 97 ASP A O 1
ATOM 737 N N . PHE A 1 98 ? 0.929 -5.983 -7.666 1.00 98.94 98 PHE A N 1
ATOM 738 C CA . PHE A 1 98 ? 2.155 -5.757 -6.904 1.00 98.94 98 PHE A CA 1
ATOM 739 C C . PHE A 1 98 ? 2.501 -6.991 -6.083 1.00 98.94 98 PHE A C 1
ATOM 741 O O . PHE A 1 98 ? 1.610 -7.690 -5.606 1.00 98.94 98 PHE A O 1
ATOM 748 N N . ASP A 1 99 ? 3.787 -7.255 -5.897 1.00 98.88 99 ASP A N 1
ATOM 749 C CA . ASP A 1 99 ? 4.268 -8.353 -5.067 1.00 98.88 99 ASP A CA 1
ATOM 750 C C . ASP A 1 99 ? 5.446 -7.891 -4.211 1.00 98.88 99 ASP A C 1
ATOM 752 O O . ASP A 1 99 ? 6.541 -7.621 -4.719 1.00 98.88 99 ASP A O 1
ATOM 756 N N . ALA A 1 100 ? 5.183 -7.761 -2.910 1.00 98.44 100 ALA A N 1
ATOM 757 C CA . ALA A 1 100 ? 6.207 -7.587 -1.893 1.00 98.44 100 ALA A CA 1
ATOM 758 C C . ALA A 1 100 ? 6.792 -8.968 -1.582 1.00 98.44 100 ALA A C 1
ATOM 760 O O . ALA A 1 100 ? 6.205 -9.728 -0.815 1.00 98.44 100 ALA A O 1
ATOM 761 N N . SER A 1 101 ? 7.924 -9.293 -2.205 1.00 98.56 101 SER A N 1
ATOM 762 C CA . SER A 1 101 ? 8.613 -10.581 -2.077 1.00 98.56 101 SER A CA 1
ATOM 763 C C . SER A 1 101 ? 10.055 -10.377 -1.607 1.00 98.56 101 SER A C 1
ATOM 765 O O . SER A 1 101 ? 10.986 -10.982 -2.127 1.00 98.56 101 SER A O 1
ATOM 767 N N . ASN A 1 102 ? 10.251 -9.468 -0.650 1.00 98.50 102 ASN A N 1
ATOM 768 C CA . ASN A 1 102 ? 11.572 -9.121 -0.143 1.00 98.50 102 ASN A CA 1
ATOM 769 C C . ASN A 1 102 ? 11.586 -9.276 1.379 1.00 98.50 102 ASN A C 1
ATOM 771 O O . ASN A 1 102 ? 10.982 -8.443 2.057 1.00 98.50 102 ASN A O 1
ATOM 775 N N . PRO A 1 103 ? 12.320 -10.249 1.944 1.00 98.06 103 PRO A N 1
ATOM 776 C CA . PRO A 1 103 ? 12.298 -10.534 3.379 1.00 98.06 103 PRO A CA 1
ATOM 777 C C . PRO A 1 103 ? 12.836 -9.391 4.256 1.00 98.06 103 PRO A C 1
ATOM 779 O O . PRO A 1 103 ? 12.507 -9.324 5.438 1.00 98.06 103 PRO A O 1
ATOM 782 N N . ILE A 1 104 ? 13.640 -8.476 3.702 1.00 98.44 104 ILE A N 1
ATOM 783 C CA . ILE A 1 104 ? 14.114 -7.268 4.402 1.00 98.44 104 ILE A CA 1
ATOM 784 C C . ILE A 1 104 ? 13.082 -6.130 4.319 1.00 98.44 104 ILE A C 1
ATOM 786 O O . ILE A 1 104 ? 13.058 -5.241 5.172 1.00 98.44 104 ILE A O 1
ATOM 790 N N . GLY A 1 105 ? 12.204 -6.175 3.320 1.00 98.56 105 GLY A N 1
ATOM 791 C CA . GLY A 1 105 ? 11.104 -5.245 3.113 1.00 98.56 105 GLY A CA 1
ATOM 792 C C . GLY A 1 105 ? 11.340 -4.223 2.002 1.00 98.56 105 GLY A C 1
ATOM 793 O O . GLY A 1 105 ? 12.449 -4.023 1.492 1.00 98.56 105 GLY A O 1
ATOM 794 N N . VAL A 1 106 ? 10.249 -3.552 1.639 1.00 98.88 106 VAL A N 1
ATOM 795 C CA . VAL A 1 106 ? 10.199 -2.510 0.609 1.00 98.88 106 VAL A CA 1
ATOM 796 C C . VAL A 1 106 ? 9.732 -1.206 1.245 1.00 98.88 106 VAL A C 1
ATOM 798 O O . VAL A 1 106 ? 8.678 -1.157 1.874 1.00 98.88 106 VAL A O 1
ATOM 801 N N . THR A 1 107 ? 10.498 -0.131 1.086 1.00 98.88 107 THR A N 1
ATOM 802 C CA . THR A 1 107 ? 10.167 1.190 1.643 1.00 98.88 107 THR A CA 1
ATOM 803 C C . THR A 1 107 ? 9.537 2.101 0.596 1.00 98.88 107 THR A C 1
ATOM 805 O O . THR A 1 107 ? 10.081 2.275 -0.495 1.00 98.88 107 THR A O 1
ATOM 808 N N . LEU A 1 108 ? 8.408 2.723 0.941 1.00 98.88 108 LEU A N 1
ATOM 809 C CA . LEU A 1 108 ? 7.709 3.683 0.091 1.00 98.88 108 LEU A CA 1
ATOM 810 C C . LEU A 1 108 ? 8.156 5.120 0.387 1.00 98.88 108 LEU A C 1
ATOM 812 O O . LEU A 1 108 ? 7.749 5.721 1.385 1.00 98.88 108 LEU A O 1
ATOM 816 N N . ASN A 1 109 ? 8.943 5.692 -0.526 1.00 98.69 109 ASN A N 1
ATOM 817 C CA . ASN A 1 109 ? 9.310 7.114 -0.523 1.00 98.69 109 ASN A CA 1
ATOM 818 C C . ASN A 1 109 ? 8.433 7.955 -1.472 1.00 98.69 109 ASN A C 1
ATOM 820 O O . ASN A 1 109 ? 8.540 9.176 -1.498 1.00 98.69 109 ASN A O 1
ATOM 824 N N . THR A 1 110 ? 7.537 7.304 -2.215 1.00 98.25 110 THR A N 1
ATOM 825 C CA . THR A 1 110 ? 6.452 7.887 -3.018 1.00 98.25 110 THR A CA 1
ATOM 826 C C . THR A 1 110 ? 5.202 7.007 -2.846 1.00 98.25 110 THR A C 1
ATOM 828 O O . THR A 1 110 ? 5.361 5.834 -2.487 1.00 98.25 110 THR A O 1
ATOM 831 N N . PRO A 1 111 ? 3.964 7.502 -3.049 1.00 98.69 111 PRO A N 1
ATOM 832 C CA . PRO A 1 111 ? 2.786 6.645 -2.973 1.00 98.69 111 PRO A CA 1
ATOM 833 C C . PRO A 1 111 ? 2.853 5.478 -3.964 1.00 98.69 111 PRO A C 1
ATOM 835 O O . PRO A 1 111 ? 3.215 5.667 -5.127 1.00 98.69 111 PRO A O 1
ATOM 838 N N . LEU A 1 112 ? 2.443 4.295 -3.512 1.00 98.81 112 LEU A N 1
ATOM 839 C CA . LEU A 1 112 ? 2.229 3.110 -4.346 1.00 98.81 112 LEU A CA 1
ATOM 840 C C . LEU A 1 112 ? 0.727 2.945 -4.563 1.00 98.81 112 LEU A C 1
ATOM 842 O O . LEU A 1 112 ? 0.003 2.764 -3.593 1.00 98.81 112 LEU A O 1
ATOM 846 N N . ARG A 1 113 ? 0.248 2.971 -5.805 1.00 98.81 113 ARG A N 1
ATOM 847 C CA . ARG A 1 113 ? -1.157 2.734 -6.150 1.00 98.81 113 ARG A CA 1
ATOM 848 C C . ARG A 1 113 ? -1.307 1.422 -6.919 1.00 98.81 113 ARG A C 1
ATOM 850 O O . ARG A 1 113 ? -0.669 1.233 -7.954 1.00 98.81 113 ARG A O 1
ATOM 857 N N . VAL A 1 114 ? -2.135 0.528 -6.383 1.00 98.88 114 VAL A N 1
ATOM 858 C CA . VAL A 1 114 ? -2.382 -0.829 -6.885 1.00 98.88 114 VAL A CA 1
ATOM 859 C C . VAL A 1 114 ? -3.831 -0.949 -7.349 1.00 98.88 114 VAL A C 1
ATOM 861 O O . VAL A 1 114 ? -4.760 -0.709 -6.571 1.00 98.88 114 VAL A O 1
ATOM 864 N N . ASP A 1 115 ? -4.023 -1.342 -8.608 1.00 98.50 115 ASP A N 1
ATOM 865 C CA . ASP A 1 115 ? -5.347 -1.434 -9.242 1.00 98.50 115 ASP A CA 1
ATOM 866 C C . ASP A 1 115 ? -5.972 -2.840 -9.178 1.00 98.50 115 ASP A C 1
ATOM 868 O O . ASP A 1 115 ? -7.194 -2.981 -9.199 1.00 98.50 115 ASP A O 1
ATOM 872 N N . GLY A 1 116 ? -5.137 -3.872 -9.091 1.00 98.69 116 GLY A N 1
ATOM 873 C CA . GLY A 1 116 ? -5.479 -5.289 -9.029 1.00 98.69 116 GLY A CA 1
ATOM 874 C C . GLY A 1 116 ? -5.128 -5.888 -7.670 1.00 98.69 116 GLY A C 1
ATOM 875 O O . GLY A 1 116 ? -5.726 -5.523 -6.659 1.00 98.69 116 GLY A O 1
ATOM 876 N N . VAL A 1 117 ? -4.189 -6.833 -7.634 1.00 98.88 117 VAL A N 1
ATOM 877 C CA . VAL A 1 117 ? -3.841 -7.584 -6.419 1.00 98.88 117 VAL A CA 1
ATOM 878 C C . VAL A 1 117 ? -2.471 -7.175 -5.885 1.00 98.88 117 VAL A C 1
ATOM 880 O O . VAL A 1 117 ? -1.468 -7.252 -6.592 1.00 98.88 117 VAL A O 1
ATOM 883 N N . CYS A 1 118 ? -2.408 -6.812 -4.603 1.00 98.94 118 CYS A N 1
ATOM 884 C CA . CYS A 1 118 ? -1.155 -6.737 -3.849 1.00 98.94 118 CYS A CA 1
ATOM 885 C C . CYS A 1 118 ? -0.898 -8.068 -3.131 1.00 98.94 118 CYS A C 1
ATOM 887 O O . CYS A 1 118 ? -1.661 -8.460 -2.248 1.00 98.94 118 CYS A O 1
ATOM 889 N N . SER A 1 119 ? 0.180 -8.757 -3.483 1.00 98.88 119 SER A N 1
ATOM 890 C CA . SER A 1 119 ? 0.640 -9.961 -2.790 1.00 98.88 119 SER A CA 1
ATOM 891 C C . SER A 1 119 ? 1.670 -9.581 -1.728 1.00 98.88 119 SER A C 1
ATOM 893 O O . SER A 1 119 ? 2.655 -8.908 -2.023 1.00 98.88 119 SER A O 1
ATOM 895 N N . PHE A 1 120 ? 1.418 -9.992 -0.490 1.00 98.81 120 PHE A N 1
ATOM 896 C CA . PHE A 1 120 ? 2.348 -9.918 0.634 1.00 98.81 120 PHE A CA 1
ATOM 897 C C . PHE A 1 120 ? 3.040 -11.275 0.761 1.00 98.81 120 PHE A C 1
ATOM 899 O O . PHE A 1 120 ? 2.604 -12.130 1.532 1.00 98.81 120 PHE A O 1
ATOM 906 N N . SER A 1 121 ? 4.035 -11.512 -0.094 1.00 98.44 121 SER A N 1
ATOM 907 C CA . SER A 1 121 ? 4.733 -12.797 -0.176 1.00 98.44 121 SER A CA 1
ATOM 908 C C . SER A 1 121 ? 5.796 -12.909 0.913 1.00 98.44 121 SER A C 1
ATOM 910 O O . SER A 1 121 ? 5.798 -13.885 1.660 1.00 98.44 121 SER A O 1
ATOM 912 N N . GLU A 1 122 ? 6.655 -11.894 1.051 1.00 98.00 122 GLU A N 1
ATOM 913 C CA . GLU A 1 122 ? 7.710 -11.833 2.064 1.00 98.00 122 GLU A CA 1
ATOM 914 C C . GLU A 1 122 ? 8.044 -10.391 2.471 1.00 98.00 122 GLU A C 1
ATOM 916 O O . GLU A 1 122 ? 8.135 -9.490 1.634 1.00 98.00 122 GLU A O 1
ATOM 921 N N . GLY A 1 123 ? 8.275 -10.206 3.774 1.00 98.38 123 GLY A N 1
ATOM 922 C CA . GLY A 1 123 ? 8.719 -8.957 4.389 1.00 98.38 123 GLY A CA 1
ATOM 923 C C . GLY A 1 123 ? 7.690 -7.831 4.371 1.00 98.38 123 GLY A C 1
ATOM 924 O O . GLY A 1 123 ? 6.580 -7.948 3.849 1.00 98.38 123 GLY A O 1
ATOM 925 N N . LEU A 1 124 ? 8.043 -6.724 5.018 1.00 98.81 124 LEU A N 1
ATOM 926 C CA . LEU A 1 124 ? 7.120 -5.614 5.240 1.00 98.81 124 LEU A CA 1
ATOM 927 C C . LEU A 1 124 ? 7.133 -4.618 4.083 1.00 98.81 124 LEU A C 1
ATOM 929 O O . LEU A 1 124 ? 8.182 -4.301 3.519 1.00 98.81 124 LEU A O 1
ATOM 933 N N . LEU A 1 125 ? 5.969 -4.036 3.809 1.00 98.81 125 LEU A N 1
ATOM 934 C CA . LEU A 1 125 ? 5.861 -2.815 3.022 1.00 98.81 125 LEU A CA 1
ATOM 935 C C . LEU A 1 125 ? 5.820 -1.614 3.976 1.00 98.81 125 LEU A C 1
ATOM 937 O O . LEU A 1 125 ? 4.843 -1.409 4.696 1.00 98.81 125 LEU A O 1
ATOM 941 N N . ASN A 1 126 ? 6.880 -0.812 4.000 1.00 98.81 126 ASN A N 1
ATOM 942 C CA . ASN A 1 126 ? 7.013 0.312 4.924 1.00 98.81 126 ASN A CA 1
ATOM 943 C C . ASN A 1 126 ? 6.436 1.591 4.299 1.00 98.81 126 ASN A C 1
ATOM 945 O O . ASN A 1 126 ? 7.068 2.217 3.447 1.00 98.81 126 ASN A O 1
ATOM 949 N N . ALA A 1 127 ? 5.249 1.998 4.752 1.00 98.69 127 ALA A N 1
ATOM 950 C CA . ALA A 1 127 ? 4.499 3.163 4.266 1.00 98.69 127 ALA A CA 1
ATOM 951 C C . ALA A 1 127 ? 4.384 4.232 5.369 1.00 98.69 127 ALA A C 1
ATOM 953 O O . ALA A 1 127 ? 3.299 4.559 5.854 1.00 98.69 127 ALA A O 1
ATOM 954 N N . ALA A 1 128 ? 5.526 4.723 5.855 1.00 97.44 128 ALA A N 1
ATOM 955 C CA . ALA A 1 128 ? 5.619 5.399 7.152 1.00 97.44 128 ALA A CA 1
ATOM 956 C C . ALA A 1 128 ? 4.778 6.684 7.282 1.00 97.44 128 ALA A C 1
ATOM 958 O O . ALA A 1 128 ? 4.341 7.018 8.390 1.00 97.44 128 ALA A O 1
ATOM 959 N N . THR A 1 129 ? 4.549 7.399 6.175 1.00 97.81 129 THR A N 1
ATOM 960 C CA . THR A 1 129 ? 3.931 8.731 6.161 1.00 97.81 129 THR A CA 1
ATOM 961 C C . THR A 1 129 ? 2.592 8.742 5.432 1.00 97.81 129 THR A C 1
ATOM 963 O O . THR A 1 129 ? 2.366 7.987 4.491 1.00 97.81 129 THR A O 1
ATOM 966 N N . ILE A 1 130 ? 1.713 9.659 5.836 1.00 97.50 130 ILE A N 1
ATOM 967 C CA . ILE A 1 130 ? 0.412 9.884 5.191 1.00 97.50 130 ILE A CA 1
ATOM 968 C C . ILE A 1 130 ? 0.542 10.333 3.726 1.00 97.50 130 ILE A C 1
ATOM 970 O O . ILE A 1 130 ? -0.397 10.179 2.951 1.00 97.50 130 ILE A O 1
ATOM 974 N N . THR A 1 131 ? 1.697 10.895 3.352 1.00 97.81 131 THR A N 1
ATOM 975 C CA . THR A 1 131 ? 2.009 11.389 2.005 1.00 97.81 131 THR A CA 1
ATOM 976 C C . THR A 1 131 ? 2.618 10.328 1.095 1.00 97.81 131 THR A C 1
ATOM 978 O O . THR A 1 131 ? 2.686 10.556 -0.105 1.00 97.81 131 THR A O 1
ATOM 981 N N . THR A 1 132 ? 3.049 9.183 1.637 1.00 98.38 132 THR A N 1
ATOM 982 C CA . THR A 1 132 ? 3.588 8.042 0.875 1.00 98.38 132 THR A CA 1
ATOM 983 C C . THR A 1 132 ? 2.882 6.721 1.235 1.00 98.38 132 THR A C 1
ATOM 985 O O . THR A 1 132 ? 3.543 5.741 1.587 1.00 98.38 132 THR A O 1
ATOM 988 N N . PRO A 1 133 ? 1.534 6.667 1.193 1.00 98.75 133 PRO A N 1
ATOM 989 C CA . PRO A 1 133 ? 0.792 5.460 1.534 1.00 98.75 133 PRO A CA 1
ATOM 990 C C . PRO A 1 133 ? 0.870 4.418 0.411 1.00 98.75 133 PRO A C 1
ATOM 992 O O . PRO A 1 133 ? 1.167 4.741 -0.744 1.00 98.75 133 PRO A O 1
ATOM 995 N N . ILE A 1 134 ? 0.487 3.182 0.729 1.00 98.88 134 ILE A N 1
ATOM 996 C CA . ILE A 1 134 ? -0.049 2.272 -0.289 1.00 98.88 134 ILE A CA 1
ATOM 997 C C . ILE A 1 134 ? -1.540 2.566 -0.488 1.00 98.88 134 ILE A C 1
ATOM 999 O O . ILE A 1 134 ? -2.289 2.741 0.472 1.00 98.88 134 ILE A O 1
ATOM 1003 N N . ILE A 1 135 ? -1.973 2.624 -1.740 1.00 98.88 135 ILE A N 1
ATOM 1004 C CA . ILE A 1 135 ? -3.322 2.956 -2.175 1.00 98.88 135 ILE A CA 1
ATOM 1005 C C . ILE A 1 135 ? -3.872 1.761 -2.949 1.00 98.88 135 ILE A C 1
ATOM 1007 O O . ILE A 1 135 ? -3.356 1.394 -3.999 1.00 98.88 135 ILE A O 1
ATOM 1011 N N . PHE A 1 136 ? -4.948 1.179 -2.446 1.00 98.88 136 PHE A N 1
ATOM 1012 C CA . PHE A 1 136 ? -5.761 0.187 -3.131 1.00 98.88 136 PHE A CA 1
ATOM 1013 C C . PHE A 1 136 ? -6.924 0.899 -3.806 1.00 98.88 136 PHE A C 1
ATOM 1015 O O . PHE A 1 136 ? -7.704 1.580 -3.135 1.00 98.88 136 PHE A O 1
ATOM 1022 N N . THR A 1 137 ? -7.080 0.729 -5.115 1.00 98.50 137 THR A N 1
ATOM 1023 C CA . THR A 1 137 ? -8.248 1.284 -5.814 1.00 98.50 137 THR A CA 1
ATOM 1024 C C . THR A 1 137 ? -9.558 0.621 -5.395 1.00 98.50 137 THR A C 1
ATOM 1026 O O . THR A 1 137 ? -9.577 -0.341 -4.625 1.00 98.50 137 THR A O 1
ATOM 1029 N N . SER A 1 138 ? -10.688 1.114 -5.908 1.00 97.00 138 SER A N 1
ATOM 1030 C CA . SER A 1 138 ? -12.027 0.591 -5.602 1.00 97.00 138 SER A CA 1
ATOM 1031 C C . SER A 1 138 ? -12.162 -0.925 -5.789 1.00 97.00 138 SER A C 1
ATOM 1033 O O . SER A 1 138 ? -12.774 -1.571 -4.940 1.00 97.00 138 SER A O 1
ATOM 1035 N N . ASN A 1 139 ? -11.527 -1.495 -6.814 1.00 95.50 139 ASN A N 1
ATOM 1036 C CA . ASN A 1 139 ? -11.593 -2.927 -7.122 1.00 95.50 139 ASN A CA 1
ATOM 1037 C C . ASN A 1 139 ? -10.350 -3.714 -6.685 1.00 95.50 139 ASN A C 1
ATOM 1039 O O . ASN A 1 139 ? -10.322 -4.934 -6.849 1.00 95.50 139 ASN A O 1
ATOM 1043 N N . ALA A 1 140 ? -9.337 -3.037 -6.145 1.00 98.56 140 ALA A N 1
ATOM 1044 C CA . ALA A 1 140 ? -8.104 -3.684 -5.737 1.00 98.56 140 ALA A CA 1
ATOM 1045 C C . ALA A 1 140 ? -8.282 -4.503 -4.453 1.00 98.56 140 ALA A C 1
ATOM 1047 O O . ALA A 1 140 ? -9.076 -4.165 -3.567 1.00 98.56 140 ALA A O 1
ATOM 1048 N N . SER A 1 141 ? -7.496 -5.568 -4.343 1.00 98.69 141 SER A N 1
ATOM 1049 C CA . SER A 1 141 ? -7.484 -6.488 -3.209 1.00 98.69 141 SER A CA 1
ATOM 1050 C C . SER A 1 141 ? -6.053 -6.843 -2.810 1.00 98.69 141 SER A C 1
ATOM 1052 O O . SER A 1 141 ? -5.080 -6.418 -3.437 1.00 98.69 141 SER A O 1
ATOM 1054 N N . HIS A 1 142 ? -5.907 -7.611 -1.734 1.00 98.81 142 HIS A N 1
ATOM 1055 C CA . HIS A 1 142 ? -4.618 -8.163 -1.338 1.00 98.81 142 HIS A CA 1
ATOM 1056 C C . HIS A 1 142 ? -4.740 -9.616 -0.902 1.00 98.81 142 HIS A C 1
ATOM 1058 O O . HIS A 1 142 ? -5.831 -10.101 -0.595 1.00 98.81 142 HIS A O 1
ATOM 1064 N N . THR A 1 143 ? -3.599 -10.295 -0.879 1.00 98.81 143 THR A N 1
ATOM 1065 C CA . THR A 1 143 ? -3.453 -11.673 -0.408 1.00 98.81 143 THR A CA 1
ATOM 1066 C C . THR A 1 143 ? -2.132 -11.841 0.337 1.00 98.81 143 THR A C 1
ATOM 1068 O O . THR A 1 143 ? -1.179 -11.114 0.070 1.00 98.81 143 THR A O 1
ATOM 1071 N N . GLY A 1 144 ? -2.045 -12.829 1.230 1.00 98.50 144 GLY A N 1
ATOM 1072 C CA . GLY A 1 144 ? -0.787 -13.205 1.895 1.00 98.50 144 GLY A CA 1
ATOM 1073 C C . GLY A 1 144 ? -0.432 -12.403 3.151 1.00 98.50 144 GLY A C 1
ATOM 1074 O O . GLY A 1 144 ? 0.541 -12.741 3.819 1.00 98.50 144 GLY A O 1
ATOM 1075 N N . ALA A 1 145 ? -1.235 -11.396 3.522 1.00 98.69 145 ALA A N 1
ATOM 1076 C CA . ALA A 1 145 ? -0.974 -10.594 4.715 1.00 98.69 145 ALA A CA 1
ATOM 1077 C C . ALA A 1 145 ? -0.881 -11.470 5.983 1.00 98.69 145 ALA A C 1
ATOM 1079 O O . ALA A 1 145 ? -1.765 -12.284 6.263 1.00 98.69 145 ALA A O 1
ATOM 1080 N N . SER A 1 146 ? 0.208 -11.320 6.731 1.00 98.25 146 SER A N 1
ATOM 1081 C CA . SER A 1 146 ? 0.563 -12.121 7.905 1.00 98.25 146 SER A CA 1
ATOM 1082 C C . SER A 1 146 ? 1.581 -11.381 8.776 1.00 98.25 146 SER A C 1
ATOM 1084 O O . SER A 1 146 ? 2.115 -10.354 8.366 1.00 98.25 146 SER A O 1
ATOM 1086 N N . ASN A 1 147 ? 1.934 -11.917 9.951 1.00 97.81 147 ASN A N 1
ATOM 1087 C CA . ASN A 1 147 ? 3.004 -11.342 10.785 1.00 97.81 147 ASN A CA 1
ATOM 1088 C C . ASN A 1 147 ? 4.337 -11.191 10.029 1.00 97.81 147 ASN A C 1
ATOM 1090 O O . ASN A 1 147 ? 5.089 -10.265 10.306 1.00 97.81 147 ASN A O 1
ATOM 1094 N N . ALA A 1 148 ? 4.616 -12.070 9.060 1.00 97.88 148 ALA A N 1
ATOM 1095 C CA . ALA A 1 148 ? 5.844 -12.032 8.267 1.00 97.88 148 ALA A CA 1
ATOM 1096 C C . ALA A 1 148 ? 5.789 -11.041 7.090 1.00 97.88 148 ALA A C 1
ATOM 1098 O O . ALA A 1 148 ? 6.838 -10.642 6.586 1.00 97.88 148 ALA A O 1
ATOM 1099 N N . SER A 1 149 ? 4.593 -10.661 6.628 1.00 98.44 149 SER A N 1
ATOM 1100 C CA . SER A 1 149 ? 4.433 -9.743 5.500 1.00 98.44 149 SER A CA 1
ATOM 1101 C C . SER A 1 149 ? 3.114 -8.982 5.586 1.00 98.44 149 S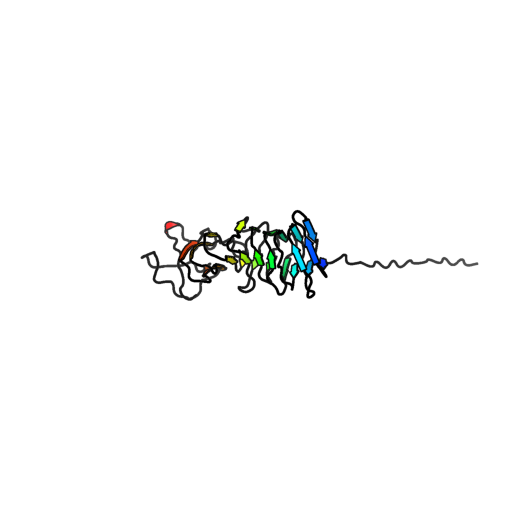ER A C 1
ATOM 1103 O O . SER A 1 149 ? 2.037 -9.560 5.480 1.00 98.44 149 SER A O 1
ATOM 1105 N N . HIS A 1 150 ? 3.197 -7.676 5.820 1.00 98.88 150 HIS A N 1
ATOM 1106 C CA . HIS A 1 150 ? 2.073 -6.742 5.874 1.00 98.88 150 HIS A CA 1
ATOM 1107 C C . HIS A 1 150 ? 2.598 -5.308 5.696 1.00 98.88 150 HIS A C 1
ATOM 1109 O O . HIS A 1 150 ? 3.794 -5.078 5.495 1.00 98.88 150 HIS A O 1
ATOM 1115 N N . VAL A 1 151 ? 1.706 -4.324 5.749 1.00 98.94 151 VAL A N 1
ATOM 1116 C CA . VAL A 1 151 ? 2.052 -2.904 5.704 1.00 98.94 151 VAL A CA 1
ATOM 1117 C C . VAL A 1 151 ? 2.346 -2.399 7.110 1.00 98.94 151 VAL A C 1
ATOM 1119 O O . VAL A 1 151 ? 1.456 -2.335 7.957 1.00 98.94 151 VAL A O 1
ATOM 1122 N N . ASN A 1 152 ? 3.573 -1.943 7.330 1.00 98.81 152 ASN A N 1
ATOM 1123 C CA . ASN A 1 152 ? 3.921 -1.127 8.487 1.00 98.81 152 ASN A CA 1
ATOM 1124 C C . ASN A 1 152 ? 3.770 0.349 8.093 1.00 98.81 152 ASN A C 1
ATOM 1126 O O . ASN A 1 152 ? 4.690 0.965 7.540 1.00 98.81 152 ASN A O 1
ATOM 1130 N N . GLY A 1 153 ? 2.573 0.911 8.287 1.00 98.62 153 GLY A N 1
ATOM 1131 C CA . GLY A 1 153 ? 2.288 2.286 7.884 1.00 98.62 153 GLY A CA 1
ATOM 1132 C C . GLY A 1 153 ? 0.863 2.556 7.411 1.00 98.62 153 GLY A C 1
ATOM 1133 O O . GLY A 1 153 ? -0.091 1.922 7.853 1.00 98.62 153 GLY A O 1
ATOM 1134 N N . TYR A 1 154 ? 0.728 3.561 6.545 1.00 98.81 154 TYR A N 1
ATOM 1135 C CA . TYR A 1 154 ? -0.553 4.042 6.039 1.00 98.81 154 TYR A CA 1
ATOM 1136 C C . TYR A 1 154 ? -1.014 3.261 4.809 1.00 98.81 154 TYR A C 1
ATOM 1138 O O . TYR A 1 154 ? -0.311 3.173 3.800 1.00 98.81 154 TYR A O 1
ATOM 1146 N N . VAL A 1 155 ? -2.253 2.781 4.879 1.00 98.94 155 VAL A N 1
ATOM 1147 C CA . VAL A 1 155 ? -2.982 2.174 3.765 1.00 98.94 155 VAL A CA 1
ATOM 1148 C C . VAL A 1 155 ? -4.195 3.031 3.439 1.00 98.94 155 VAL A C 1
ATOM 1150 O O . VAL A 1 155 ? -4.921 3.454 4.335 1.00 98.94 155 VAL A O 1
ATOM 1153 N N . VAL A 1 156 ? -4.450 3.261 2.158 1.00 98.81 156 VAL A N 1
ATOM 1154 C CA . VAL A 1 156 ? -5.679 3.875 1.652 1.00 98.81 156 VAL A CA 1
ATOM 1155 C C . VAL A 1 156 ? -6.430 2.842 0.827 1.00 98.81 156 VAL A C 1
ATOM 1157 O O . VAL A 1 156 ? -5.842 2.185 -0.024 1.00 98.81 156 VAL A O 1
ATOM 1160 N N . LYS A 1 157 ? -7.735 2.717 1.052 1.00 98.69 157 LYS A N 1
ATOM 1161 C CA . LYS A 1 157 ? -8.657 1.982 0.190 1.00 98.69 157 LYS A CA 1
ATOM 1162 C C . LYS A 1 157 ? -9.629 2.969 -0.434 1.00 98.69 157 LYS A C 1
ATOM 1164 O O . LYS A 1 157 ? -10.441 3.543 0.282 1.00 98.69 157 LYS A O 1
ATOM 1169 N N . GLU A 1 158 ? -9.558 3.168 -1.743 1.00 98.38 158 GLU A N 1
ATOM 1170 C CA . GLU A 1 158 ? -10.504 4.004 -2.485 1.00 98.38 158 GLU A CA 1
ATOM 1171 C C . GLU A 1 158 ? -11.890 3.336 -2.551 1.00 98.38 158 GLU A C 1
ATOM 1173 O O . GLU A 1 158 ? -12.009 2.105 -2.595 1.00 98.38 158 GLU A O 1
ATOM 1178 N N . GLY A 1 159 ? -12.941 4.157 -2.605 1.00 96.25 159 GLY A N 1
ATOM 1179 C CA . GLY A 1 159 ? -14.326 3.703 -2.691 1.00 96.25 159 GLY A CA 1
ATOM 1180 C C . GLY A 1 159 ? -14.907 3.150 -1.385 1.00 96.25 159 GLY A C 1
ATOM 1181 O O . GLY A 1 159 ? -14.300 3.196 -0.316 1.00 96.25 159 GLY A O 1
ATOM 1182 N N . ASN A 1 160 ? -16.129 2.637 -1.490 1.00 95.19 160 ASN A N 1
ATOM 1183 C CA . ASN A 1 160 ? -16.857 1.986 -0.406 1.00 95.19 160 ASN A CA 1
ATOM 1184 C C . ASN A 1 160 ? -16.777 0.449 -0.541 1.00 95.19 160 ASN A C 1
ATOM 1186 O O . ASN A 1 160 ? -16.098 -0.080 -1.421 1.00 95.19 160 ASN A O 1
ATOM 1190 N N . GLY A 1 161 ? -17.475 -0.273 0.334 1.00 95.81 161 GLY A N 1
ATOM 1191 C CA . GLY A 1 161 ? -17.509 -1.733 0.359 1.00 95.81 161 GLY A CA 1
ATOM 1192 C C . GLY A 1 161 ? -16.630 -2.348 1.443 1.00 95.81 161 GLY A C 1
ATOM 1193 O O . GLY A 1 161 ? -16.172 -1.666 2.364 1.00 95.81 161 GLY A O 1
ATOM 1194 N N . ASN A 1 162 ? -16.454 -3.666 1.341 1.00 97.19 162 ASN A N 1
ATOM 1195 C CA . ASN A 1 162 ? -15.664 -4.454 2.278 1.00 97.19 162 ASN A CA 1
ATOM 1196 C C . ASN A 1 162 ? -14.170 -4.372 1.944 1.00 97.19 162 ASN A C 1
ATOM 1198 O O . ASN A 1 162 ? -13.780 -4.572 0.793 1.00 97.19 162 ASN A O 1
ATOM 1202 N N . PHE A 1 163 ? -13.340 -4.140 2.954 1.00 98.56 163 PHE A N 1
ATOM 1203 C CA . PHE A 1 163 ? -11.895 -4.273 2.846 1.00 98.56 163 PHE A CA 1
ATOM 1204 C C . PHE A 1 163 ? -11.277 -4.600 4.206 1.00 98.56 163 PHE A C 1
ATOM 1206 O O . PHE A 1 163 ? -11.606 -3.966 5.207 1.00 98.56 163 PHE A O 1
ATOM 1213 N N . ILE A 1 164 ? -10.355 -5.564 4.234 1.00 98.69 164 ILE A N 1
ATOM 1214 C CA . ILE A 1 164 ? -9.501 -5.843 5.395 1.00 98.69 164 ILE A CA 1
ATOM 1215 C C . ILE A 1 164 ? -8.191 -5.104 5.157 1.00 98.69 164 ILE A C 1
ATOM 1217 O O . ILE A 1 164 ? -7.521 -5.367 4.166 1.00 98.69 164 ILE A O 1
ATOM 1221 N N . PHE A 1 165 ? -7.806 -4.190 6.034 1.00 98.81 165 PHE A N 1
ATOM 1222 C CA . PHE A 1 165 ? -6.548 -3.470 5.909 1.00 98.81 165 PHE A CA 1
ATOM 1223 C C . PHE A 1 165 ? -5.367 -4.389 6.275 1.00 98.81 165 PHE A C 1
ATOM 1225 O O . PHE A 1 165 ? -5.357 -4.948 7.375 1.00 98.81 165 PHE A O 1
ATOM 1232 N N . PRO A 1 166 ? -4.364 -4.563 5.390 1.00 98.69 166 PRO A N 1
ATOM 1233 C CA . PRO A 1 166 ? -3.175 -5.370 5.658 1.00 98.69 166 PRO A CA 1
ATOM 1234 C C . PRO A 1 166 ? -2.159 -4.587 6.513 1.00 98.69 166 PRO A C 1
ATOM 1236 O O . PRO A 1 166 ? -1.028 -4.402 6.091 1.00 98.69 166 PRO A O 1
ATOM 1239 N N . ILE A 1 167 ? -2.569 -4.051 7.665 1.00 98.75 167 ILE A N 1
ATOM 1240 C CA . ILE A 1 167 ? -1.760 -3.158 8.519 1.00 98.75 167 ILE A CA 1
ATOM 1241 C C . ILE A 1 167 ? -1.239 -3.858 9.776 1.00 98.75 167 ILE A C 1
ATOM 1243 O O . ILE A 1 167 ? -1.845 -4.814 10.249 1.00 98.75 167 ILE A O 1
ATOM 1247 N N . GLY A 1 168 ? -0.133 -3.363 10.321 1.00 98.25 168 GLY A N 1
ATOM 1248 C CA . GLY A 1 168 ? 0.486 -3.878 11.540 1.00 98.25 168 GLY A CA 1
ATOM 1249 C C . GLY A 1 168 ? 1.662 -3.018 12.004 1.00 98.25 168 GLY A C 1
ATOM 1250 O O . GLY A 1 168 ? 1.800 -1.870 11.567 1.00 98.25 168 GLY A O 1
ATOM 1251 N N . ASP A 1 169 ? 2.477 -3.561 12.908 1.00 97.06 169 ASP A N 1
ATOM 1252 C CA . ASP A 1 169 ? 3.744 -2.955 13.338 1.00 97.06 169 ASP A CA 1
ATOM 1253 C C . ASP A 1 169 ? 4.963 -3.608 12.657 1.00 97.06 169 ASP A C 1
ATOM 1255 O O . ASP A 1 169 ? 4.917 -3.963 11.487 1.00 97.06 169 ASP A O 1
ATOM 1259 N N . ILE A 1 170 ? 6.108 -3.688 13.336 1.00 97.06 170 ILE A N 1
ATOM 1260 C CA . ILE A 1 170 ? 7.326 -4.305 12.787 1.00 97.06 170 ILE A CA 1
ATOM 1261 C C . ILE A 1 170 ? 7.255 -5.843 12.869 1.00 97.06 170 ILE A C 1
ATOM 1263 O O . ILE A 1 170 ? 8.025 -6.539 12.213 1.00 97.06 170 ILE A O 1
ATOM 1267 N N . THR A 1 171 ? 6.358 -6.389 13.688 1.00 95.62 171 THR A N 1
ATOM 1268 C CA . THR A 1 171 ? 6.334 -7.811 14.054 1.00 95.62 171 THR A CA 1
ATOM 1269 C C . THR A 1 171 ? 4.952 -8.452 13.991 1.00 95.62 171 THR A C 1
ATOM 1271 O O . THR A 1 171 ? 4.858 -9.662 13.787 1.00 95.62 171 THR A O 1
ATOM 1274 N N . HIS A 1 172 ? 3.883 -7.679 14.166 1.00 97.19 172 HIS A N 1
ATOM 1275 C CA . HIS A 1 172 ? 2.523 -8.185 14.302 1.00 97.19 172 HIS A CA 1
ATOM 1276 C C . HIS A 1 172 ? 1.613 -7.598 13.238 1.00 97.19 172 HIS A C 1
ATOM 1278 O O . HIS A 1 172 ? 1.515 -6.382 13.077 1.00 97.19 172 HIS A O 1
ATOM 1284 N N . TYR A 1 173 ? 0.911 -8.492 12.549 1.00 97.69 173 TYR A N 1
ATOM 1285 C CA . TYR A 1 173 ? -0.194 -8.145 11.681 1.00 97.69 173 TYR A CA 1
ATOM 1286 C C . TYR A 1 173 ? -1.442 -7.914 12.532 1.00 97.69 173 TYR A C 1
ATOM 1288 O O . TYR A 1 173 ? -2.001 -8.853 13.098 1.00 97.69 173 TYR A O 1
ATOM 1296 N N . GLU A 1 174 ? -1.877 -6.658 12.585 1.00 97.50 174 GLU A N 1
ATOM 1297 C CA . GLU A 1 174 ? -2.989 -6.190 13.408 1.00 97.50 174 GLU A CA 1
ATOM 1298 C C . GLU A 1 174 ? -4.058 -5.567 12.501 1.00 97.50 174 GLU A C 1
ATOM 1300 O O . GLU A 1 174 ? -4.177 -4.340 12.401 1.00 97.50 174 GLU A O 1
ATOM 1305 N N . PRO A 1 175 ? -4.817 -6.389 11.753 1.00 97.81 175 PRO A N 1
ATOM 1306 C CA . PRO A 1 175 ? -5.778 -5.876 10.797 1.00 97.81 175 PRO A CA 1
ATOM 1307 C C . PRO A 1 175 ? -6.940 -5.148 11.460 1.00 97.81 175 PRO A C 1
ATOM 1309 O O . PRO A 1 175 ? -7.367 -5.442 12.574 1.00 97.81 175 PRO A O 1
ATOM 1312 N N . ALA A 1 176 ? -7.547 -4.273 10.671 1.00 97.50 176 ALA A N 1
ATOM 1313 C CA . ALA A 1 176 ? -8.906 -3.804 10.874 1.00 97.50 176 ALA A CA 1
ATOM 1314 C C . ALA A 1 176 ? -9.663 -3.974 9.561 1.00 97.50 176 ALA A C 1
ATOM 1316 O O . ALA A 1 176 ? -9.063 -3.876 8.490 1.00 97.50 176 ALA A O 1
ATOM 1317 N N . SER A 1 177 ? -10.969 -4.209 9.606 1.00 97.62 177 SER A N 1
ATOM 1318 C CA . SER A 1 177 ? -11.784 -4.242 8.396 1.00 97.62 177 SER A CA 1
ATOM 1319 C C . SER A 1 177 ? -12.895 -3.214 8.433 1.00 97.62 177 SER A C 1
ATOM 1321 O O . SER A 1 177 ? -13.419 -2.857 9.486 1.00 97.62 177 SER A O 1
ATOM 1323 N N . VAL A 1 178 ? -13.278 -2.756 7.252 1.00 97.50 178 VAL A N 1
ATOM 1324 C CA . VAL A 1 178 ? -14.415 -1.865 7.050 1.00 97.50 178 VAL A CA 1
ATOM 1325 C C . VAL A 1 178 ? -15.400 -2.524 6.108 1.00 97.50 178 VAL A C 1
ATOM 1327 O O . VAL A 1 178 ? -15.009 -3.292 5.237 1.00 97.50 178 VAL A O 1
ATOM 1330 N N . ASN A 1 179 ? -16.677 -2.208 6.271 1.00 97.50 179 ASN A N 1
ATOM 1331 C CA . ASN A 1 179 ? -17.704 -2.468 5.278 1.00 97.50 179 ASN A CA 1
ATOM 1332 C C . ASN A 1 179 ? -18.617 -1.246 5.218 1.00 97.50 179 ASN A C 1
ATOM 1334 O O . ASN A 1 179 ? -19.571 -1.120 5.992 1.00 97.50 179 ASN A O 1
ATOM 1338 N N . PHE A 1 180 ? -18.253 -0.304 4.353 1.00 96.69 180 PHE A N 1
ATOM 1339 C CA . PHE A 1 180 ? -18.958 0.963 4.225 1.00 96.69 180 PHE A CA 1
ATOM 1340 C C . PHE A 1 180 ? -19.963 0.934 3.072 1.00 96.69 180 PHE A C 1
ATOM 1342 O O . PHE A 1 180 ? -19.651 0.493 1.971 1.00 96.69 180 PHE A O 1
ATOM 1349 N N . THR A 1 181 ? -21.173 1.437 3.310 1.00 96.06 181 THR A N 1
ATOM 1350 C CA . THR A 1 181 ? -22.218 1.635 2.295 1.00 96.06 181 THR A CA 1
ATOM 1351 C C . THR A 1 181 ? -22.091 2.997 1.612 1.00 96.06 181 THR A C 1
ATOM 1353 O O . THR A 1 181 ? -22.407 3.129 0.431 1.00 96.06 181 THR A O 1
ATOM 1356 N N . THR A 1 182 ? -21.546 3.996 2.306 1.00 93.50 182 THR A N 1
ATOM 1357 C CA . THR A 1 182 ? -21.151 5.309 1.766 1.00 93.50 182 THR A CA 1
ATOM 1358 C C . THR A 1 182 ? -19.693 5.567 2.125 1.00 93.50 182 THR A C 1
ATOM 1360 O O . THR A 1 182 ? -19.292 5.132 3.198 1.00 93.50 182 THR A O 1
ATOM 1363 N N . ASN A 1 183 ? -18.918 6.187 1.220 1.00 93.88 183 ASN A N 1
ATOM 1364 C CA . ASN A 1 183 ? -17.569 6.768 1.405 1.00 93.88 183 ASN A CA 1
ATOM 1365 C C . ASN A 1 183 ? -16.808 6.763 0.060 1.00 93.88 183 ASN A C 1
ATOM 1367 O O . ASN A 1 183 ? -15.855 6.010 -0.132 1.00 93.88 183 ASN A O 1
ATOM 1371 N N . LEU A 1 184 ? -17.264 7.549 -0.920 1.00 91.88 184 LEU A N 1
ATOM 1372 C CA . LEU A 1 184 ? -16.747 7.455 -2.294 1.00 91.88 184 LEU A CA 1
ATOM 1373 C C . LEU A 1 184 ? -15.256 7.810 -2.411 1.00 91.88 184 LEU A C 1
ATOM 1375 O O . LEU A 1 184 ? -14.570 7.241 -3.256 1.00 91.88 184 LEU A O 1
ATOM 1379 N N . SER A 1 185 ? -14.745 8.692 -1.546 1.00 95.44 185 SER A N 1
ATOM 1380 C CA . SER A 1 185 ? -13.322 9.061 -1.528 1.00 95.44 185 SER A CA 1
ATOM 1381 C C . SER A 1 185 ? -12.417 7.998 -0.897 1.00 95.44 185 SER A C 1
ATOM 1383 O O . SER A 1 185 ? -11.199 8.109 -1.000 1.00 95.44 185 SER A O 1
ATOM 1385 N N . GLY A 1 186 ? -12.978 6.972 -0.250 1.00 97.19 186 GLY A N 1
ATOM 1386 C CA . GLY A 1 186 ? -12.210 5.901 0.378 1.00 97.19 186 GLY A CA 1
ATOM 1387 C C . GLY A 1 186 ? -11.840 6.129 1.840 1.00 97.19 186 GLY A C 1
ATOM 1388 O O . GLY A 1 186 ? -12.199 7.128 2.459 1.00 97.19 186 GLY A O 1
ATOM 1389 N N . THR A 1 187 ? -11.145 5.169 2.434 1.00 98.31 187 THR A N 1
ATOM 1390 C CA . THR A 1 187 ? -10.744 5.156 3.845 1.00 98.31 187 THR A CA 1
ATOM 1391 C C . THR A 1 187 ? -9.242 5.007 3.950 1.00 98.31 187 THR A C 1
ATOM 1393 O O . THR A 1 187 ? -8.650 4.174 3.269 1.00 98.31 187 THR A O 1
ATOM 1396 N N . ARG A 1 188 ? -8.627 5.775 4.845 1.00 98.38 188 ARG A N 1
ATOM 1397 C CA . ARG A 1 188 ? -7.242 5.578 5.258 1.00 98.38 188 ARG A CA 1
ATOM 1398 C C . ARG A 1 188 ? -7.204 4.846 6.593 1.00 98.38 188 ARG A C 1
ATOM 1400 O O . ARG A 1 188 ? -8.012 5.154 7.465 1.00 98.38 188 ARG A O 1
ATOM 1407 N N . ALA A 1 189 ? -6.260 3.929 6.760 1.00 98.44 189 ALA A N 1
ATOM 1408 C CA . ALA A 1 189 ? -6.016 3.272 8.031 1.00 98.44 189 ALA A CA 1
ATOM 1409 C C . ALA A 1 189 ? -4.522 3.114 8.335 1.00 98.44 189 ALA A C 1
ATOM 1411 O O . ALA A 1 189 ? -3.704 2.973 7.420 1.00 98.44 189 ALA A O 1
ATOM 1412 N N . LYS A 1 190 ? -4.182 3.118 9.626 1.00 98.25 190 LYS A N 1
ATOM 1413 C CA . LYS A 1 190 ? -2.865 2.759 10.160 1.00 98.25 190 LYS A CA 1
ATOM 1414 C C . LYS A 1 190 ? -3.007 2.184 11.571 1.00 98.25 190 LYS A C 1
ATOM 1416 O O . LYS A 1 190 ? -3.791 2.686 12.372 1.00 98.25 190 LYS A O 1
ATOM 1421 N N . TYR A 1 191 ? -2.218 1.157 11.869 1.00 97.81 191 TYR A N 1
ATOM 1422 C CA . TYR A 1 191 ? -2.052 0.630 13.221 1.00 97.81 191 TYR A CA 1
ATOM 1423 C C . TYR A 1 191 ? -0.921 1.369 13.950 1.00 97.81 191 TYR A C 1
ATOM 1425 O O . TYR A 1 191 ? 0.098 1.718 13.345 1.00 97.81 191 TYR A O 1
ATOM 1433 N N . PHE A 1 192 ? -1.095 1.601 15.249 1.00 95.69 192 PHE A N 1
ATOM 1434 C CA . PHE A 1 192 ? -0.060 2.139 16.123 1.00 95.69 192 PHE A CA 1
ATOM 1435 C C . PHE A 1 192 ? 0.073 1.269 17.379 1.00 95.69 192 PHE A C 1
ATOM 1437 O O . PHE A 1 192 ? -0.910 1.134 18.108 1.00 95.69 192 PHE A O 1
ATOM 1444 N N . PRO A 1 193 ? 1.279 0.764 17.705 1.00 94.50 193 PRO A N 1
ATOM 1445 C CA . PRO A 1 193 ? 1.550 0.039 18.950 1.00 94.50 193 PRO A CA 1
ATOM 1446 C C . PRO A 1 193 ? 1.766 1.020 20.118 1.00 94.50 193 PRO A C 1
ATOM 1448 O O . PRO A 1 193 ? 2.790 1.000 20.805 1.00 94.50 193 PRO A O 1
ATOM 1451 N N . THR A 1 194 ? 0.847 1.973 20.274 1.00 93.38 194 THR A N 1
ATOM 1452 C CA . THR A 1 194 ? 0.905 3.027 21.288 1.00 93.38 194 THR A CA 1
ATOM 1453 C C . THR A 1 194 ? -0.488 3.418 21.750 1.00 93.38 194 THR A C 1
ATOM 1455 O O . THR A 1 194 ? -1.480 3.177 21.065 1.00 93.38 194 THR A O 1
ATOM 1458 N N . ASP A 1 195 ? -0.543 4.128 22.873 1.00 91.44 195 ASP A N 1
ATOM 1459 C CA . ASP A 1 195 ? -1.771 4.729 23.377 1.00 91.44 195 ASP A CA 1
ATOM 1460 C C . ASP A 1 195 ? -2.414 5.689 22.366 1.00 91.44 195 ASP A C 1
ATOM 1462 O O . ASP A 1 195 ? -1.730 6.427 21.650 1.00 91.44 195 ASP A O 1
ATOM 1466 N N . ALA A 1 196 ? -3.745 5.747 22.392 1.00 88.06 196 ALA A N 1
ATOM 1467 C CA . ALA A 1 196 ? -4.547 6.644 21.569 1.00 88.06 196 ALA A CA 1
ATOM 1468 C C . ALA A 1 196 ? -4.581 8.102 22.054 1.00 88.06 196 ALA A C 1
ATOM 1470 O O . ALA A 1 196 ? -5.443 8.883 21.646 1.00 88.06 196 ALA A O 1
ATOM 1471 N N . GLY A 1 197 ? -3.722 8.468 23.005 1.00 87.50 197 GLY A N 1
ATOM 1472 C CA . GLY A 1 197 ? -3.601 9.820 23.543 1.00 87.50 197 GLY A CA 1
ATOM 1473 C C . GLY A 1 197 ? -4.782 10.271 24.409 1.00 87.50 197 GLY A C 1
ATOM 1474 O O . GLY A 1 197 ? -5.542 9.476 24.960 1.00 87.50 197 GLY A O 1
ATOM 1475 N N . SER A 1 198 ? -4.958 11.584 24.547 1.00 84.50 198 SER A N 1
ATOM 1476 C CA . SER A 1 198 ? -5.911 12.188 25.494 1.00 84.50 198 SER A CA 1
ATOM 1477 C C . SER A 1 198 ? -7.268 12.579 24.898 1.00 84.50 198 SER A C 1
ATOM 1479 O O . SER A 1 198 ? -8.107 13.105 25.630 1.00 84.50 198 SER A O 1
ATOM 1481 N N . ALA A 1 199 ? -7.508 12.336 23.603 1.00 83.69 199 ALA A N 1
ATOM 1482 C CA . ALA A 1 199 ? -8.784 12.675 22.971 1.00 83.69 199 ALA A CA 1
ATOM 1483 C C . ALA A 1 199 ? -9.968 11.950 23.653 1.00 83.69 199 ALA A C 1
ATOM 1485 O O . ALA A 1 199 ? -9.817 10.799 24.091 1.00 83.69 199 ALA A O 1
ATOM 1486 N N . PRO A 1 200 ? -11.136 12.610 23.777 1.00 81.00 200 PRO A N 1
ATOM 1487 C CA . PRO A 1 200 ? -12.284 12.045 24.470 1.00 81.00 200 PRO A CA 1
ATOM 1488 C C . PRO A 1 200 ? -12.928 10.917 23.659 1.00 81.00 200 PRO A C 1
ATOM 1490 O O . PRO A 1 200 ? -12.945 10.934 22.428 1.00 81.00 200 PRO A O 1
ATOM 1493 N N . TYR A 1 201 ? -13.522 9.955 24.361 1.00 83.12 201 TYR A N 1
ATOM 1494 C CA . TYR A 1 201 ? 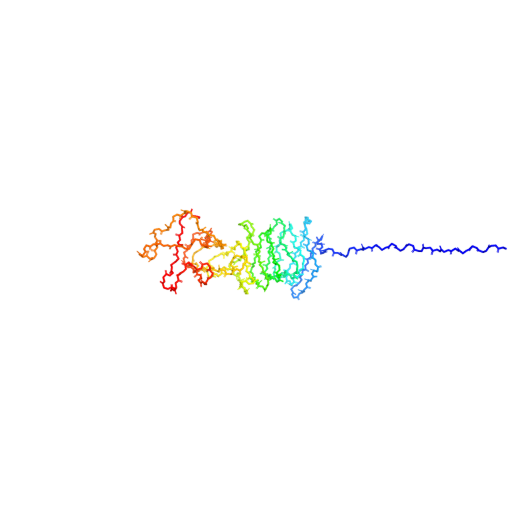-14.349 8.925 23.736 1.00 83.12 201 TYR A CA 1
ATOM 1495 C C . TYR A 1 201 ? -15.700 9.477 23.287 1.00 83.12 201 TYR A C 1
ATOM 1497 O O . TYR A 1 201 ? -16.256 10.393 23.896 1.00 83.12 201 TYR A O 1
ATOM 1505 N N . ALA A 1 202 ? -16.243 8.890 22.225 1.00 77.88 202 ALA A N 1
ATOM 1506 C CA . ALA A 1 202 ? -17.578 9.197 21.754 1.00 77.88 202 ALA A CA 1
ATOM 1507 C C . ALA A 1 202 ? -18.629 8.830 22.803 1.00 77.88 202 ALA A C 1
ATOM 1509 O O . ALA A 1 202 ? -18.682 7.698 23.276 1.00 77.88 202 ALA A O 1
ATOM 1510 N N . ILE A 1 203 ? -19.503 9.788 23.116 1.00 72.75 203 ILE A N 1
ATOM 1511 C CA . ILE A 1 203 ? -20.631 9.594 24.041 1.00 72.75 203 ILE A CA 1
ATOM 1512 C C . ILE A 1 203 ? -21.851 8.947 23.367 1.00 72.75 203 ILE A C 1
ATOM 1514 O O . ILE A 1 203 ? -22.812 8.578 24.033 1.00 72.75 203 ILE A O 1
ATOM 1518 N N . THR A 1 204 ? -21.824 8.806 22.040 1.00 68.56 204 THR A N 1
ATOM 1519 C CA . THR A 1 204 ? -22.854 8.133 21.242 1.00 68.56 204 THR A CA 1
ATOM 1520 C C . THR A 1 204 ? -22.311 6.788 20.769 1.00 68.56 204 THR A C 1
ATOM 1522 O O . THR A 1 204 ? -21.713 6.690 19.697 1.00 68.56 204 THR A O 1
ATOM 1525 N N . GLY A 1 205 ? -22.472 5.761 21.600 1.00 68.44 205 GLY A N 1
ATOM 1526 C CA . GLY A 1 205 ? -22.095 4.380 21.299 1.00 68.44 205 GLY A CA 1
ATOM 1527 C C . GLY A 1 205 ? -23.296 3.432 21.328 1.00 68.44 205 GLY A C 1
ATOM 1528 O O . GLY A 1 205 ? -24.351 3.762 21.858 1.00 68.44 205 GLY A O 1
ATOM 1529 N N . TYR A 1 206 ? -23.124 2.227 20.777 1.00 69.69 206 TYR A N 1
ATOM 1530 C CA . TYR A 1 206 ? -24.136 1.160 20.846 1.00 69.69 206 TYR A CA 1
ATOM 1531 C C . TYR A 1 206 ? -24.240 0.510 22.233 1.00 69.69 206 TYR A C 1
ATOM 1533 O O . TYR A 1 206 ? -25.240 -0.134 22.539 1.00 69.69 206 TYR A O 1
ATOM 1541 N N . SER A 1 207 ? -23.201 0.644 23.063 1.00 74.69 207 SER A N 1
ATOM 1542 C CA . SER A 1 207 ? -23.165 0.066 24.404 1.00 74.69 207 SER A CA 1
ATOM 1543 C C . SER A 1 207 ? -23.671 1.081 25.430 1.00 74.69 207 SER A C 1
ATOM 1545 O O . SER A 1 207 ? -23.075 2.152 25.535 1.00 74.69 207 SER A O 1
ATOM 1547 N N . PRO A 1 208 ? -24.699 0.749 26.232 1.00 73.69 208 PRO A N 1
ATOM 1548 C CA . PRO A 1 208 ? -25.091 1.560 27.384 1.00 73.69 208 PRO A CA 1
ATOM 1549 C C . PRO A 1 208 ? -24.134 1.388 28.578 1.00 73.69 208 PRO A C 1
ATOM 1551 O O . PRO A 1 208 ? -24.293 2.063 29.588 1.00 73.69 208 PRO A O 1
ATOM 1554 N N . VAL A 1 209 ? -23.173 0.458 28.492 1.00 74.38 209 VAL A N 1
ATOM 1555 C CA . VAL A 1 209 ? -22.163 0.217 29.530 1.00 74.38 209 VAL A CA 1
ATOM 1556 C C . VAL A 1 209 ? -21.031 1.225 29.382 1.00 74.38 209 VAL A C 1
ATOM 1558 O O . VAL A 1 209 ? -20.447 1.337 28.301 1.00 74.38 209 VAL A O 1
ATOM 1561 N N . GLU A 1 210 ? -20.717 1.915 30.475 1.00 74.44 210 GLU A N 1
ATOM 1562 C CA . GLU A 1 210 ? -19.615 2.870 30.549 1.00 74.44 210 GLU A CA 1
ATOM 1563 C C . GLU A 1 210 ? -18.259 2.196 30.292 1.00 74.44 210 GLU A C 1
ATOM 1565 O O . GLU A 1 210 ? -17.992 1.075 30.734 1.00 74.44 210 GLU A O 1
ATOM 1570 N N . LEU A 1 211 ? -17.379 2.903 29.581 1.00 78.44 211 LEU A N 1
ATOM 1571 C CA . LEU A 1 211 ? -16.009 2.460 29.353 1.00 78.44 211 LEU A CA 1
ATOM 1572 C C . LEU A 1 211 ? -15.202 2.610 30.650 1.00 78.44 211 LEU A C 1
ATOM 1574 O O . LEU A 1 211 ? -14.848 3.722 31.034 1.00 78.44 211 LEU A O 1
ATOM 1578 N N . LEU A 1 212 ? -14.894 1.491 31.307 1.00 78.75 212 LEU A N 1
ATOM 1579 C CA . LEU A 1 212 ? -14.138 1.490 32.564 1.00 78.75 212 LEU A CA 1
ATOM 1580 C C . LEU A 1 212 ? -12.621 1.607 32.335 1.00 78.75 212 LEU A C 1
ATOM 1582 O O . LEU A 1 212 ? -11.942 2.410 32.970 1.00 78.75 212 LEU A O 1
ATOM 1586 N N . PHE A 1 213 ? -12.098 0.807 31.405 1.00 81.38 213 PHE A N 1
ATOM 1587 C CA . PHE A 1 213 ? -10.693 0.776 31.004 1.00 81.38 213 PHE A CA 1
ATOM 1588 C C . PHE A 1 213 ? -10.599 0.575 29.491 1.00 81.38 213 PHE A C 1
ATOM 1590 O O . PHE A 1 213 ? -11.531 0.072 28.866 1.00 81.38 213 PHE A O 1
ATOM 1597 N N . TYR A 1 214 ? -9.467 0.952 28.905 1.00 86.12 214 TYR A N 1
ATOM 1598 C CA . TYR A 1 214 ? -9.192 0.758 27.486 1.00 86.12 214 TYR A CA 1
ATOM 1599 C C . TYR A 1 214 ? -7.732 0.356 27.276 1.00 86.12 214 TYR A C 1
ATOM 1601 O O . TYR A 1 214 ? -6.893 0.581 28.155 1.00 86.12 214 TYR A O 1
ATOM 1609 N N . ASN A 1 215 ? -7.436 -0.237 26.119 1.00 88.31 215 ASN A N 1
ATOM 1610 C CA . ASN A 1 215 ? -6.074 -0.624 25.784 1.00 88.31 215 ASN A CA 1
ATOM 1611 C C . ASN A 1 215 ? -5.217 0.616 25.484 1.00 88.31 215 ASN A C 1
ATOM 1613 O O . ASN A 1 215 ? -5.516 1.364 24.560 1.00 88.31 215 ASN A O 1
ATOM 1617 N N . LYS A 1 216 ? -4.156 0.826 26.268 1.00 90.75 216 LYS A N 1
ATOM 1618 C CA . LYS A 1 216 ? -3.177 1.911 26.070 1.00 90.75 216 LYS A CA 1
ATOM 1619 C C . LYS A 1 216 ? -1.932 1.462 25.301 1.00 90.75 216 LYS A C 1
ATOM 1621 O O . LYS A 1 216 ? -0.982 2.227 25.175 1.00 90.75 216 LYS A O 1
ATOM 1626 N N . LEU A 1 217 ? -1.888 0.203 24.882 1.00 92.19 217 LEU A N 1
ATOM 1627 C CA . LEU A 1 217 ? -0.742 -0.392 24.200 1.00 92.19 217 LEU A CA 1
ATOM 1628 C C . LEU A 1 217 ? -0.911 -0.395 22.683 1.00 92.19 217 LEU A C 1
ATOM 1630 O O . LEU A 1 217 ? 0.068 -0.596 21.975 1.00 92.19 217 LEU A O 1
ATOM 1634 N N . GLU A 1 218 ? -2.123 -0.161 22.184 1.00 93.44 218 GLU A N 1
ATOM 1635 C CA . GLU A 1 218 ? -2.398 -0.181 20.755 1.00 93.44 218 GLU A CA 1
ATOM 1636 C C . GLU A 1 218 ? -3.626 0.644 20.372 1.00 93.44 218 GLU A C 1
ATOM 1638 O O . GLU A 1 218 ? -4.545 0.850 21.171 1.00 93.44 218 GLU A O 1
ATOM 1643 N N . GLN A 1 219 ? -3.652 1.068 19.112 1.00 93.88 219 GLN A N 1
ATOM 1644 C CA . GLN A 1 219 ? -4.806 1.695 18.489 1.00 93.88 219 GLN A CA 1
ATOM 1645 C C . GLN A 1 219 ? -4.781 1.546 16.966 1.00 93.88 219 GLN A C 1
ATOM 1647 O O . GLN A 1 219 ? -3.738 1.318 16.348 1.00 93.88 219 GLN A O 1
ATOM 1652 N N . TRP A 1 220 ? -5.933 1.808 16.356 1.00 95.31 220 TRP A N 1
ATOM 1653 C CA . TRP A 1 220 ? -6.079 1.949 14.916 1.00 95.31 220 TRP A CA 1
ATOM 1654 C C . TRP A 1 220 ? -6.636 3.332 14.601 1.00 95.31 220 TRP A C 1
ATOM 1656 O O . TRP A 1 220 ? -7.729 3.680 15.046 1.00 95.31 220 TRP A O 1
ATOM 1666 N N . ASP A 1 221 ? -5.895 4.102 13.809 1.00 95.25 221 ASP A N 1
ATOM 1667 C CA . ASP A 1 221 ? -6.428 5.290 13.145 1.00 95.25 221 ASP A CA 1
ATOM 1668 C C . ASP A 1 221 ? -7.150 4.815 11.885 1.00 95.25 221 ASP A C 1
ATOM 1670 O O . ASP A 1 221 ? -6.517 4.263 10.984 1.00 95.25 221 ASP A O 1
ATOM 1674 N N . ILE A 1 222 ? -8.472 4.985 11.844 1.00 95.81 222 ILE A N 1
ATOM 1675 C CA . ILE A 1 222 ? -9.323 4.649 10.701 1.00 95.81 222 ILE A CA 1
ATOM 1676 C C . ILE A 1 222 ? -10.111 5.902 10.335 1.00 95.81 222 ILE A C 1
ATOM 1678 O O . ILE A 1 222 ? -11.074 6.278 11.000 1.00 95.81 222 ILE A O 1
ATOM 1682 N N . SER A 1 223 ? -9.707 6.523 9.235 1.00 95.25 223 SER A N 1
ATOM 1683 C CA . SER A 1 223 ? -10.155 7.841 8.809 1.00 95.25 223 SER A CA 1
ATOM 1684 C C . SER A 1 223 ? -10.854 7.756 7.445 1.00 95.25 223 SER A C 1
ATOM 1686 O O . SER A 1 223 ? -10.181 7.622 6.414 1.00 95.25 223 SER A O 1
ATOM 1688 N N . PRO A 1 224 ? -12.197 7.831 7.378 1.00 95.62 224 PRO A N 1
ATOM 1689 C CA . PRO A 1 224 ? -12.896 8.033 6.114 1.00 95.62 224 PRO A CA 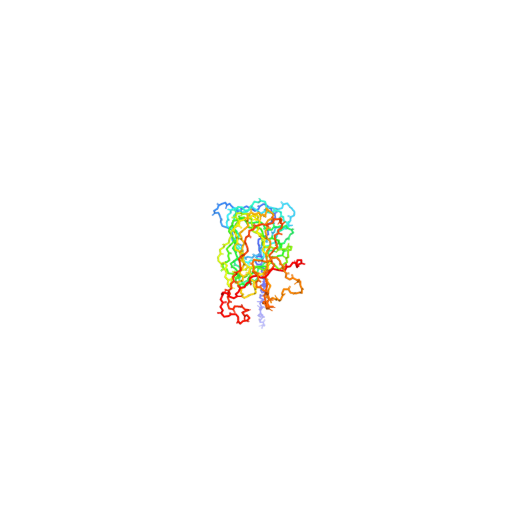1
ATOM 1690 C C . PRO A 1 224 ? -12.490 9.357 5.453 1.00 95.62 224 PRO A C 1
ATOM 1692 O O . PRO A 1 224 ? -12.324 10.373 6.121 1.00 95.62 224 PRO A O 1
ATOM 1695 N N . LEU A 1 225 ? -12.346 9.356 4.129 1.00 96.19 225 LEU A N 1
ATOM 1696 C CA . LEU A 1 225 ? -11.945 10.524 3.333 1.00 96.19 225 LEU A CA 1
ATOM 1697 C C . LEU A 1 225 ? -13.154 11.281 2.757 1.00 96.19 225 LEU A C 1
ATOM 1699 O O . LEU A 1 225 ? -13.007 12.287 2.065 1.00 96.19 225 LEU A O 1
ATOM 1703 N N . SER A 1 226 ? -14.360 10.785 3.027 1.00 95.00 226 SER A N 1
ATOM 1704 C CA . SER A 1 226 ? -15.642 11.444 2.789 1.00 95.00 226 SER A CA 1
ATOM 1705 C C . SER A 1 226 ? -16.670 10.950 3.812 1.00 95.00 226 SER A C 1
ATOM 1707 O O . SER A 1 226 ? -16.358 10.096 4.643 1.00 95.00 226 SER A O 1
ATOM 1709 N N . ALA A 1 227 ? -17.895 11.482 3.774 1.00 93.88 227 ALA A N 1
ATOM 1710 C CA . ALA A 1 227 ? -18.968 11.008 4.644 1.00 93.88 227 ALA A CA 1
ATOM 1711 C C . ALA A 1 227 ? -19.162 9.490 4.483 1.00 93.88 227 ALA A C 1
ATOM 1713 O O . ALA A 1 227 ? -19.342 8.996 3.366 1.00 93.88 227 ALA A O 1
ATOM 1714 N N . ALA A 1 228 ? -19.122 8.774 5.607 1.00 94.12 228 ALA A N 1
ATOM 1715 C CA . ALA A 1 228 ? -19.138 7.322 5.638 1.00 94.12 228 ALA A CA 1
ATOM 1716 C C . ALA A 1 228 ? -20.239 6.772 6.540 1.00 94.12 228 ALA A C 1
ATOM 1718 O O . ALA A 1 228 ? -20.624 7.366 7.547 1.00 94.12 228 ALA A O 1
ATOM 1719 N N . THR A 1 229 ? -20.753 5.608 6.173 1.00 94.75 229 THR A N 1
ATOM 1720 C CA . THR A 1 229 ? -21.759 4.855 6.922 1.00 94.75 229 THR A CA 1
ATOM 1721 C C . THR A 1 229 ? -21.467 3.382 6.728 1.00 94.75 229 THR A C 1
ATOM 1723 O O . THR A 1 229 ? -21.194 2.952 5.612 1.00 94.75 229 THR A O 1
ATOM 1726 N N . GLY A 1 230 ? -21.516 2.604 7.802 1.00 93.69 230 GLY A N 1
ATOM 1727 C CA . GLY A 1 230 ? -21.290 1.166 7.761 1.00 93.69 230 GLY A CA 1
ATOM 1728 C C . GLY A 1 230 ? -20.594 0.680 9.018 1.00 93.69 230 GLY A C 1
ATOM 1729 O O . GLY A 1 230 ? -20.749 1.274 10.085 1.00 93.69 230 GLY A O 1
ATOM 1730 N N . THR A 1 231 ? -19.847 -0.409 8.890 1.00 94.19 231 THR A N 1
ATOM 1731 C CA . THR A 1 231 ? -19.245 -1.096 10.032 1.00 94.19 231 THR A CA 1
ATOM 1732 C C . THR A 1 231 ? -17.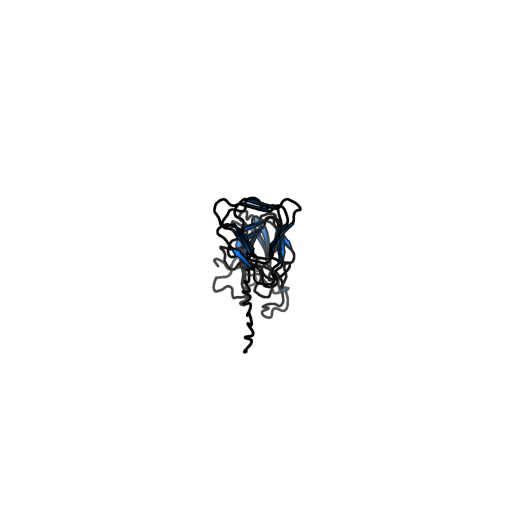731 -1.061 9.972 1.00 94.19 231 THR A C 1
ATOM 1734 O O . THR A 1 231 ? -17.140 -1.243 8.910 1.00 94.19 231 THR A O 1
ATOM 1737 N N . VAL A 1 232 ? -17.122 -0.910 11.141 1.00 93.94 232 VAL A N 1
ATOM 1738 C CA . VAL A 1 232 ? -15.712 -1.205 11.381 1.00 93.94 232 VAL A CA 1
ATOM 1739 C C . VAL A 1 232 ? -15.656 -2.471 12.229 1.00 93.94 232 VAL A C 1
ATOM 1741 O O . VAL A 1 232 ? -16.422 -2.610 13.185 1.00 93.94 232 VAL A O 1
ATOM 1744 N N . THR A 1 233 ? -14.774 -3.398 11.881 1.00 93.88 233 THR A N 1
ATOM 1745 C CA . THR A 1 233 ? -14.530 -4.624 12.638 1.00 93.88 233 THR A CA 1
ATOM 1746 C C . THR A 1 233 ? -13.063 -4.671 13.025 1.00 93.88 233 THR A C 1
ATOM 1748 O O . THR A 1 233 ? -12.178 -4.583 12.176 1.00 93.88 233 THR A O 1
ATOM 1751 N N . MET A 1 234 ? -12.831 -4.800 14.326 1.00 91.56 234 MET A N 1
ATOM 1752 C CA . MET A 1 234 ? -11.503 -4.951 14.905 1.00 91.56 234 MET A CA 1
ATOM 1753 C C . MET A 1 234 ? -11.261 -6.424 15.198 1.00 91.56 234 MET A C 1
ATOM 1755 O O . MET A 1 234 ? -12.189 -7.142 15.583 1.00 91.56 234 MET A O 1
ATOM 1759 N N . TYR A 1 235 ? -10.023 -6.860 15.023 1.00 89.00 235 TYR A N 1
ATOM 1760 C CA . TYR A 1 235 ? -9.601 -8.214 15.338 1.00 89.00 235 TYR A CA 1
ATOM 1761 C C . TYR A 1 235 ? -8.911 -8.200 16.699 1.00 89.00 235 TYR A C 1
ATOM 1763 O O . TYR A 1 235 ? -8.304 -7.206 17.083 1.00 89.00 235 TYR A O 1
ATOM 1771 N N . TRP A 1 236 ? -9.062 -9.283 17.454 1.00 81.50 236 TRP A N 1
ATOM 1772 C CA . TRP A 1 236 ? -8.432 -9.434 18.760 1.00 81.50 236 TRP A CA 1
ATOM 1773 C C . TRP A 1 236 ? -7.542 -10.666 18.754 1.00 81.50 236 TRP A C 1
ATOM 1775 O O . TRP A 1 236 ? -7.929 -11.720 18.241 1.00 81.50 236 TRP A O 1
ATOM 1785 N N . ASN A 1 237 ? -6.371 -10.534 19.359 1.00 84.19 237 ASN A N 1
ATOM 1786 C CA . ASN A 1 237 ? -5.425 -11.613 19.579 1.00 84.19 237 ASN A CA 1
ATOM 1787 C C . ASN A 1 237 ? -4.767 -11.441 20.967 1.00 84.19 237 ASN A C 1
ATOM 1789 O O . ASN A 1 237 ? -5.207 -10.645 21.797 1.00 84.19 237 ASN A O 1
ATOM 1793 N N . SER A 1 238 ? -3.737 -12.237 21.256 1.00 83.62 238 SER A N 1
ATOM 1794 C CA . SER A 1 238 ? -2.985 -12.129 22.511 1.00 83.62 238 SER A CA 1
ATOM 1795 C C . SER A 1 238 ? -1.926 -11.021 22.514 1.00 83.62 238 SER A C 1
ATOM 1797 O O . SER A 1 238 ? -1.365 -10.745 23.576 1.00 83.62 238 SER A O 1
ATOM 1799 N N . THR A 1 239 ? -1.618 -10.419 21.361 1.00 82.69 239 THR A N 1
ATOM 1800 C CA . THR A 1 239 ? -0.731 -9.255 21.258 1.00 82.69 239 THR A CA 1
ATOM 1801 C C . THR A 1 239 ? -1.345 -8.113 22.056 1.00 82.69 239 THR A C 1
ATOM 1803 O O . THR A 1 239 ? -2.550 -7.896 22.006 1.00 82.69 239 THR A O 1
ATOM 1806 N N . ASN A 1 240 ? -0.533 -7.419 22.858 1.00 85.62 240 ASN A N 1
ATOM 1807 C CA . ASN A 1 240 ? -0.971 -6.256 23.638 1.00 85.62 240 ASN A CA 1
ATOM 1808 C C . ASN A 1 240 ? -2.226 -6.480 24.514 1.00 85.62 240 ASN A C 1
ATOM 1810 O O . ASN A 1 240 ? -2.872 -5.516 24.927 1.00 85.62 240 ASN A O 1
ATOM 1814 N N . ASN A 1 241 ? -2.552 -7.733 24.866 1.00 83.38 241 ASN A N 1
ATOM 1815 C CA . ASN A 1 241 ? -3.717 -8.046 25.687 1.00 83.38 241 ASN A CA 1
ATOM 1816 C C . ASN A 1 241 ? -3.543 -7.496 27.112 1.00 83.38 241 ASN A C 1
ATOM 1818 O O . ASN A 1 241 ? -2.664 -7.916 27.865 1.00 83.38 241 ASN A O 1
ATOM 1822 N N . VAL A 1 242 ? -4.452 -6.615 27.523 1.00 81.88 242 VAL A N 1
ATOM 1823 C CA . VAL A 1 242 ? -4.480 -5.983 28.853 1.00 81.88 242 VAL A CA 1
ATOM 1824 C C . VAL A 1 242 ? -5.167 -6.840 29.927 1.00 81.88 242 VAL A C 1
ATOM 1826 O O . VAL A 1 242 ? -5.733 -6.320 30.886 1.00 81.88 242 VAL A O 1
ATOM 1829 N N . GLY A 1 243 ? -5.118 -8.167 29.782 1.00 77.94 243 GLY A N 1
ATOM 1830 C CA . GLY A 1 243 ? -5.671 -9.117 30.752 1.00 77.94 243 GLY A CA 1
ATOM 1831 C C . GLY A 1 243 ? -7.171 -9.381 30.602 1.00 77.94 243 GLY A C 1
ATOM 1832 O O . GLY A 1 243 ? -7.799 -9.862 31.544 1.00 77.94 243 GLY A O 1
ATOM 1833 N N . ILE A 1 244 ? -7.753 -9.096 29.433 1.00 76.44 244 ILE A N 1
ATOM 1834 C CA . ILE A 1 244 ? -9.145 -9.450 29.140 1.00 76.44 244 ILE A CA 1
ATOM 1835 C C . ILE A 1 244 ? -9.175 -10.921 28.711 1.00 76.44 244 ILE A C 1
ATOM 1837 O O . ILE A 1 244 ? -8.587 -11.303 27.698 1.00 76.44 244 ILE A O 1
ATOM 1841 N N . GLY A 1 245 ? -9.815 -11.761 29.530 1.00 74.44 245 GLY A N 1
ATOM 1842 C CA . GLY A 1 245 ? -9.855 -13.217 29.345 1.00 74.44 245 GLY A CA 1
ATOM 1843 C C . GLY A 1 245 ? -11.062 -13.736 28.559 1.00 74.44 245 GLY A C 1
ATOM 1844 O O . GLY A 1 245 ? -11.041 -14.881 28.113 1.00 74.44 245 GLY A O 1
ATOM 1845 N N . ALA A 1 246 ? -12.103 -12.916 28.380 1.00 80.75 246 ALA A N 1
ATOM 1846 C CA . ALA A 1 246 ? -13.316 -13.275 27.650 1.00 80.75 246 ALA A CA 1
ATOM 1847 C C . ALA A 1 246 ? -13.595 -12.266 26.531 1.00 80.75 246 ALA A C 1
ATOM 1849 O O . ALA A 1 246 ? -13.703 -11.062 26.761 1.00 80.75 246 ALA A O 1
ATOM 1850 N N . THR A 1 247 ? -13.775 -12.758 25.305 1.00 77.50 247 THR A N 1
ATOM 1851 C CA . THR A 1 247 ? -14.083 -11.906 24.145 1.00 77.50 247 THR A CA 1
ATOM 1852 C C . THR A 1 247 ? -15.436 -11.201 24.268 1.00 77.50 247 THR A C 1
ATOM 1854 O O . THR A 1 247 ? -15.639 -10.157 23.653 1.00 77.50 247 THR A O 1
ATOM 1857 N N . SER A 1 248 ? -16.342 -11.711 25.112 1.00 81.19 248 SER A N 1
ATOM 1858 C CA . SER A 1 248 ? -17.620 -11.073 25.458 1.00 81.19 248 SER A CA 1
ATOM 1859 C C . SER A 1 248 ? -17.471 -9.735 26.176 1.00 81.19 248 SER A C 1
ATOM 1861 O O . SER A 1 248 ? -18.424 -8.952 26.184 1.00 81.19 248 SER A O 1
ATOM 1863 N N . ASP A 1 249 ? -16.305 -9.461 26.758 1.00 79.25 249 ASP A N 1
ATOM 1864 C CA . ASP A 1 249 ? -16.034 -8.239 27.521 1.00 79.25 249 ASP A CA 1
ATOM 1865 C C . ASP A 1 249 ? -15.329 -7.183 26.661 1.00 79.25 249 ASP A C 1
ATOM 1867 O O . ASP A 1 249 ? -15.251 -6.013 27.033 1.00 79.25 249 ASP A O 1
ATOM 1871 N N . LEU A 1 250 ? -14.870 -7.568 25.465 1.00 81.25 250 LEU A N 1
ATOM 1872 C CA . LEU A 1 250 ? -14.234 -6.659 24.525 1.00 81.25 250 LEU A CA 1
ATOM 1873 C C . LEU A 1 250 ? -15.269 -5.741 23.880 1.00 81.25 250 LEU A C 1
ATOM 1875 O O . LEU A 1 250 ? -16.334 -6.161 23.415 1.00 81.25 250 LEU A O 1
ATOM 1879 N N . ARG A 1 251 ? -14.944 -4.454 23.836 1.00 83.38 251 ARG A N 1
ATOM 1880 C CA . ARG A 1 251 ? -15.708 -3.426 23.130 1.00 83.38 251 ARG A CA 1
ATOM 1881 C C . ARG A 1 251 ? -14.740 -2.598 22.302 1.00 83.38 251 ARG A C 1
ATOM 1883 O O . ARG A 1 251 ? -13.604 -2.377 22.710 1.00 83.38 251 ARG A O 1
ATOM 1890 N N . VAL A 1 252 ? -15.215 -2.109 21.162 1.00 85.06 252 VAL A N 1
ATOM 1891 C CA . VAL A 1 252 ? -14.498 -1.104 20.375 1.00 85.06 252 VAL A CA 1
ATOM 1892 C C . VAL A 1 252 ? -14.931 0.267 20.874 1.00 85.06 252 VAL A C 1
ATOM 1894 O O . VAL A 1 252 ? -16.126 0.564 20.912 1.00 85.06 252 VAL A O 1
ATOM 1897 N N . ALA A 1 253 ? -13.964 1.090 21.264 1.00 85.12 253 ALA A N 1
ATOM 1898 C CA . ALA A 1 253 ? -14.198 2.466 21.672 1.00 85.12 253 ALA A CA 1
ATOM 1899 C C . ALA A 1 253 ? -13.650 3.414 20.599 1.00 85.12 253 ALA A C 1
ATOM 1901 O O . ALA A 1 253 ? -12.526 3.254 20.135 1.00 85.12 253 ALA A O 1
ATOM 1902 N N . HIS A 1 254 ? -14.452 4.401 20.206 1.00 86.12 254 HIS A N 1
ATOM 1903 C CA . HIS A 1 254 ? -14.090 5.400 19.201 1.00 86.12 254 HIS A CA 1
ATOM 1904 C C . HIS A 1 254 ? -13.820 6.739 19.887 1.00 86.12 254 HIS A C 1
ATOM 1906 O O . HIS A 1 254 ? -14.632 7.178 20.705 1.00 86.12 254 HIS A O 1
ATOM 1912 N N . LYS A 1 255 ? -12.700 7.389 19.565 1.00 83.38 255 LYS A N 1
ATOM 1913 C CA . LYS A 1 255 ? -12.394 8.746 20.036 1.00 83.38 255 LYS A CA 1
ATOM 1914 C C . LYS A 1 255 ? -12.914 9.793 19.058 1.00 83.38 255 LYS A C 1
ATOM 1916 O O . LYS A 1 255 ? -12.828 9.601 17.855 1.00 83.38 255 LYS A O 1
ATOM 1921 N N . ILE A 1 256 ? -13.449 10.900 19.572 1.00 74.50 256 ILE A N 1
ATOM 1922 C CA . ILE A 1 256 ? -13.924 12.020 18.746 1.00 74.50 256 ILE A CA 1
ATOM 1923 C C . ILE A 1 256 ? -12.813 13.063 18.617 1.00 74.50 256 ILE A C 1
ATOM 1925 O O . ILE A 1 256 ? -12.267 13.507 19.625 1.00 74.50 256 ILE A O 1
ATOM 1929 N N . GLY A 1 257 ? -12.552 13.514 17.385 1.00 62.75 257 GLY A N 1
ATOM 1930 C CA . GLY A 1 257 ? -11.656 14.643 17.108 1.00 62.75 257 GLY A CA 1
ATOM 1931 C C . GLY A 1 257 ? -10.169 14.345 17.314 1.00 62.75 257 GLY A C 1
ATOM 1932 O O . GLY A 1 257 ? -9.403 15.283 17.531 1.00 62.75 257 GLY A O 1
ATOM 1933 N N . GLY A 1 258 ? -9.799 13.061 17.298 1.00 48.72 258 GLY A N 1
ATOM 1934 C CA . GLY A 1 258 ? -8.416 12.587 17.229 1.00 48.72 258 GLY A CA 1
ATOM 1935 C C . GLY A 1 258 ? -7.937 12.432 15.795 1.00 48.72 258 GLY A C 1
ATOM 1936 O O . GLY A 1 258 ? -8.807 12.285 14.906 1.00 48.72 258 GLY A O 1
#

pLDDT: mean 90.19, std 14.02, range [37.12, 98.94]

Secondary structure (DSSP, 8-state):
-PPPP---------------SEEE-SSEEEE-TT-EEEESSEEEE-STT-EEEESSEEEESS-EEE-S------SEEEE--SS-EEEESSS-EEESEEEEE-TT-EEESS-EEESSEEEEEES-EEE-STTS-EEE-TT-EEE--BTTB-EEE-EEE-SSEEEEE-BB-SS-B--EEEEEEE-TT-EEEEEESS--TTPPBPS--S--S------SS-EEEEEESS--EEEEEE---STT--S---GGG-----BS--